Protein AF-A0A225WS33-F1 (afdb_monomer_lite)

Structure (mmCIF, N/CA/C/O backbone):
data_AF-A0A225WS33-F1
#
_entry.id   AF-A0A225WS33-F1
#
loop_
_atom_site.group_PDB
_atom_site.id
_atom_site.type_symbol
_atom_site.label_atom_id
_atom_site.label_alt_id
_atom_site.label_comp_id
_atom_site.label_asym_id
_atom_site.label_entity_id
_atom_site.label_seq_id
_atom_site.pdbx_PDB_ins_code
_atom_site.Cartn_x
_atom_site.Cartn_y
_atom_site.Cartn_z
_atom_site.occupancy
_atom_site.B_iso_or_equiv
_atom_site.auth_seq_id
_atom_site.auth_comp_id
_atom_site.auth_asym_id
_atom_site.auth_atom_id
_atom_site.pdbx_PDB_model_num
ATOM 1 N N . MET A 1 1 ? 29.558 -7.322 -9.311 1.00 33.50 1 MET A N 1
ATOM 2 C CA . MET A 1 1 ? 28.565 -8.274 -9.855 1.00 33.50 1 MET A CA 1
ATOM 3 C C . MET A 1 1 ? 27.680 -8.823 -8.724 1.00 33.50 1 MET A C 1
ATOM 5 O O . MET A 1 1 ? 27.354 -9.990 -8.735 1.00 33.50 1 MET A O 1
ATOM 9 N N . GLU A 1 2 ? 27.268 -7.981 -7.764 1.00 28.44 2 GLU A N 1
ATOM 10 C CA . GLU A 1 2 ? 26.584 -8.412 -6.517 1.00 28.44 2 GLU A CA 1
ATOM 11 C C . GLU A 1 2 ? 25.221 -7.704 -6.325 1.00 28.44 2 GLU A C 1
ATOM 13 O O . GLU A 1 2 ? 24.397 -8.094 -5.505 1.00 28.44 2 GLU A O 1
ATOM 18 N N . PHE A 1 3 ? 24.926 -6.688 -7.149 1.00 29.11 3 PHE A N 1
ATOM 19 C CA . PHE A 1 3 ? 23.663 -5.934 -7.137 1.00 29.11 3 PHE A CA 1
ATOM 20 C C . PHE A 1 3 ? 22.457 -6.795 -7.551 1.00 29.11 3 PHE A C 1
ATOM 22 O O . PHE A 1 3 ? 21.351 -6.622 -7.050 1.00 29.11 3 PHE A O 1
ATOM 29 N N . CYS A 1 4 ? 22.683 -7.768 -8.439 1.00 33.34 4 CYS A N 1
ATOM 30 C CA . CYS A 1 4 ? 21.673 -8.756 -8.814 1.00 33.34 4 CYS A CA 1
ATOM 31 C C . CYS A 1 4 ? 21.557 -9.890 -7.784 1.00 33.34 4 CYS A C 1
ATOM 33 O O . CYS A 1 4 ? 20.489 -10.480 -7.681 1.00 33.34 4 CYS A O 1
ATOM 35 N N . GLU A 1 5 ? 22.604 -10.182 -7.003 1.00 29.33 5 GLU A N 1
ATOM 36 C CA . GLU A 1 5 ? 22.588 -11.254 -5.998 1.00 29.33 5 GLU A CA 1
ATOM 37 C C . GLU A 1 5 ? 21.805 -10.867 -4.747 1.00 29.33 5 GLU A C 1
ATOM 39 O O . GLU A 1 5 ? 21.057 -11.691 -4.236 1.00 29.33 5 GLU A O 1
ATOM 44 N N . VAL A 1 6 ? 21.877 -9.613 -4.292 1.00 32.47 6 VAL A N 1
ATOM 45 C CA . VAL A 1 6 ? 21.091 -9.157 -3.129 1.00 32.47 6 VAL A CA 1
ATOM 46 C C . VAL A 1 6 ? 19.585 -9.131 -3.438 1.00 32.47 6 VAL A C 1
ATOM 48 O O . VAL A 1 6 ? 18.779 -9.519 -2.595 1.00 32.47 6 VAL A O 1
ATOM 51 N N . LEU A 1 7 ? 19.194 -8.780 -4.671 1.00 34.59 7 LEU A N 1
ATOM 52 C CA . LEU A 1 7 ? 17.805 -8.894 -5.143 1.00 34.59 7 LEU A CA 1
ATOM 53 C C . LEU A 1 7 ? 17.414 -10.356 -5.459 1.00 34.59 7 LEU A C 1
ATOM 55 O O . LEU A 1 7 ? 16.279 -10.760 -5.208 1.00 34.59 7 LEU A O 1
ATOM 59 N N . SER A 1 8 ? 18.360 -11.188 -5.919 1.00 31.03 8 SER A N 1
ATOM 60 C CA . SER A 1 8 ? 18.138 -12.629 -6.146 1.00 31.03 8 SER A CA 1
ATOM 61 C C . SER A 1 8 ? 18.058 -13.449 -4.850 1.00 31.03 8 SER A C 1
ATOM 63 O O . SER A 1 8 ? 17.390 -14.483 -4.825 1.00 31.03 8 SER A O 1
ATOM 65 N N . LEU A 1 9 ? 18.679 -13.003 -3.754 1.00 30.39 9 LEU A N 1
ATOM 66 C CA . LEU A 1 9 ? 18.600 -13.636 -2.429 1.00 30.39 9 LEU A CA 1
ATOM 67 C C . LEU A 1 9 ? 17.214 -13.467 -1.791 1.00 30.39 9 LEU A C 1
ATOM 69 O O . LEU A 1 9 ? 16.753 -14.354 -1.078 1.00 30.39 9 LEU A O 1
ATOM 73 N N . VAL A 1 10 ? 16.496 -12.392 -2.128 1.00 33.12 10 VAL A N 1
ATOM 74 C CA . VAL A 1 10 ? 15.065 -12.249 -1.802 1.00 33.12 10 VAL A CA 1
ATOM 75 C C . VAL A 1 10 ? 14.201 -13.177 -2.680 1.00 33.12 10 VAL A C 1
ATOM 77 O O . VAL A 1 10 ? 13.166 -13.667 -2.235 1.00 33.12 10 VAL A O 1
ATOM 80 N N . HIS A 1 11 ? 14.655 -13.502 -3.896 1.00 34.22 11 HIS A N 1
ATOM 81 C CA . HIS A 1 11 ? 13.973 -14.392 -4.852 1.00 34.22 11 HIS A CA 1
ATOM 82 C C . HIS A 1 11 ? 14.180 -15.903 -4.595 1.00 34.22 11 HIS A C 1
ATOM 84 O O . HIS A 1 11 ? 13.328 -16.722 -4.952 1.00 34.22 11 HIS A O 1
ATOM 90 N N . THR A 1 12 ? 15.285 -16.310 -3.964 1.00 28.97 12 THR A N 1
ATOM 91 C CA . THR A 1 12 ? 15.679 -17.732 -3.844 1.00 28.97 12 THR A CA 1
ATOM 92 C C . THR A 1 12 ? 15.109 -18.467 -2.630 1.00 28.97 12 THR A C 1
ATOM 94 O O . THR A 1 12 ? 15.215 -19.690 -2.564 1.00 28.97 12 THR A O 1
ATOM 97 N N . ALA A 1 13 ? 14.398 -17.794 -1.720 1.00 30.72 13 ALA A N 1
ATOM 98 C CA . ALA A 1 13 ? 13.750 -18.466 -0.588 1.00 30.72 13 ALA A CA 1
ATOM 99 C C . ALA A 1 13 ? 12.427 -19.189 -0.940 1.00 30.72 13 ALA A C 1
ATOM 101 O O . ALA A 1 13 ? 11.862 -19.857 -0.078 1.00 30.72 13 ALA A O 1
ATOM 102 N N . SER A 1 14 ? 11.913 -19.092 -2.178 1.00 32.19 14 SER A N 1
ATOM 103 C CA . SER A 1 14 ? 10.582 -19.639 -2.523 1.00 32.19 14 SER A CA 1
ATOM 104 C C . SER A 1 14 ? 10.483 -20.441 -3.831 1.00 32.19 14 SER A C 1
ATOM 106 O O . SER A 1 14 ? 9.378 -20.835 -4.206 1.00 32.19 14 SER A O 1
ATOM 108 N N . SER A 1 15 ? 11.567 -20.715 -4.558 1.00 31.14 15 SER A N 1
ATOM 109 C CA . SER A 1 15 ? 11.434 -21.409 -5.852 1.00 31.14 15 SER A CA 1
ATOM 110 C C . SER A 1 15 ? 12.585 -22.360 -6.167 1.00 31.14 15 SER A C 1
ATOM 112 O O . SER A 1 15 ? 13.291 -22.217 -7.156 1.00 31.14 15 SER A O 1
ATOM 114 N N . VAL A 1 16 ? 12.727 -23.407 -5.353 1.00 32.31 16 VAL A N 1
ATOM 115 C CA . VAL A 1 16 ? 13.387 -24.638 -5.805 1.00 32.31 16 VAL A CA 1
ATOM 116 C C . VAL A 1 16 ? 12.314 -25.684 -6.079 1.00 32.31 16 VAL A C 1
ATOM 118 O O . VAL A 1 16 ? 11.886 -26.409 -5.188 1.00 32.31 16 VAL A O 1
ATOM 121 N N . SER A 1 17 ? 11.882 -25.767 -7.336 1.00 28.33 17 SER A N 1
ATOM 122 C CA . SER A 1 17 ? 11.381 -27.015 -7.914 1.00 28.33 17 SER A CA 1
ATOM 123 C C . SER A 1 17 ? 11.635 -27.019 -9.421 1.00 28.33 17 SER A C 1
ATOM 125 O O . SER A 1 17 ? 10.905 -26.398 -10.184 1.00 28.33 17 SER A O 1
ATOM 127 N N . ARG A 1 18 ? 12.725 -27.709 -9.784 1.00 31.11 18 ARG A N 1
ATOM 128 C CA . ARG A 1 18 ? 13.031 -28.424 -11.038 1.00 31.11 18 ARG A CA 1
ATOM 129 C C . ARG A 1 18 ? 12.163 -28.121 -12.272 1.00 31.11 18 ARG A C 1
ATOM 131 O O . ARG A 1 18 ? 11.004 -28.518 -12.324 1.00 31.11 18 ARG A O 1
ATOM 138 N N . MET A 1 19 ? 12.812 -27.635 -13.329 1.00 28.19 19 MET A N 1
ATOM 139 C CA . MET A 1 19 ? 12.460 -27.973 -14.711 1.00 28.19 19 MET A CA 1
ATOM 140 C C . MET A 1 19 ? 13.651 -28.694 -15.354 1.00 28.19 19 MET A C 1
ATOM 142 O O . MET A 1 19 ? 14.764 -28.171 -15.360 1.00 28.19 19 MET A O 1
ATOM 146 N N . GLU A 1 20 ? 13.411 -29.911 -15.841 1.00 28.14 20 GLU A N 1
ATOM 147 C CA . GLU A 1 20 ? 14.277 -30.602 -16.802 1.00 28.14 20 GLU A CA 1
ATOM 148 C C . GLU A 1 20 ? 13.997 -30.088 -18.230 1.00 28.14 20 GLU A C 1
ATOM 150 O O . GLU A 1 20 ? 12.907 -29.568 -18.483 1.00 28.14 20 GLU A O 1
ATOM 155 N N . PRO A 1 21 ? 14.957 -30.209 -19.167 1.00 36.12 21 PRO A N 1
ATOM 156 C CA . PRO A 1 21 ? 14.847 -29.648 -20.509 1.00 36.12 21 PRO A CA 1
ATOM 157 C C . PRO A 1 21 ? 14.344 -30.677 -21.535 1.00 36.12 21 PRO A C 1
ATOM 159 O O . PRO A 1 21 ? 14.807 -31.817 -21.532 1.00 36.12 21 PRO A O 1
ATOM 162 N N . GLN A 1 22 ? 13.500 -30.264 -22.492 1.00 27.67 22 GLN A N 1
ATOM 163 C CA . GLN A 1 22 ? 13.418 -30.966 -23.781 1.00 27.67 22 GLN A CA 1
ATOM 164 C C . GLN A 1 22 ? 13.022 -30.071 -24.975 1.00 27.67 22 GLN A C 1
ATOM 166 O O . GLN A 1 22 ? 11.907 -29.575 -25.083 1.00 27.67 22 GLN A O 1
ATOM 171 N N . GLU A 1 23 ? 14.036 -29.850 -25.815 1.00 30.66 23 GLU A N 1
ATOM 172 C CA . GLU A 1 23 ? 14.119 -29.862 -27.288 1.00 30.66 23 GLU A CA 1
ATOM 173 C C . GLU A 1 23 ? 12.942 -29.436 -28.201 1.00 30.66 23 GLU A C 1
ATOM 175 O O . GLU A 1 23 ? 11.927 -30.105 -28.344 1.00 30.66 23 GLU A O 1
ATOM 180 N N . THR A 1 24 ? 13.229 -28.353 -28.940 1.00 37.69 24 THR A N 1
ATOM 181 C CA . THR A 1 24 ? 13.067 -28.100 -30.393 1.00 37.69 24 THR A CA 1
ATOM 182 C C . THR A 1 24 ? 11.980 -28.811 -31.211 1.00 37.69 24 THR A C 1
ATOM 184 O O . THR A 1 24 ? 12.035 -30.014 -31.448 1.00 37.69 24 THR A O 1
ATOM 187 N N . GLY A 1 25 ? 11.158 -27.997 -31.885 1.00 25.34 25 GLY A N 1
ATOM 188 C CA . GLY A 1 25 ? 10.427 -28.380 -33.095 1.00 25.34 25 GLY A CA 1
ATOM 189 C C . GLY A 1 25 ? 9.638 -27.208 -33.682 1.00 25.34 25 GLY A C 1
ATOM 190 O O . GLY A 1 25 ? 8.594 -26.843 -33.159 1.00 25.34 25 GLY A O 1
ATOM 191 N N . VAL A 1 26 ? 10.141 -26.612 -34.766 1.00 38.50 26 VAL A N 1
ATOM 192 C CA . VAL A 1 26 ? 9.448 -25.581 -35.555 1.00 38.50 26 VAL A CA 1
ATOM 193 C C . VAL A 1 26 ? 8.246 -26.198 -36.276 1.00 38.50 26 VAL A C 1
ATOM 195 O O . VAL A 1 26 ? 8.428 -27.109 -37.082 1.00 38.50 26 VAL A O 1
ATOM 198 N N . LYS A 1 27 ? 7.048 -25.643 -36.058 1.00 27.83 27 LYS A N 1
ATOM 199 C CA . LYS A 1 27 ? 5.948 -25.616 -37.032 1.00 27.83 27 LYS A CA 1
ATOM 200 C C . LYS A 1 27 ? 5.197 -24.290 -36.907 1.00 27.83 27 LYS A C 1
ATOM 202 O O . LYS A 1 27 ? 4.682 -23.965 -35.844 1.00 27.83 27 LYS A O 1
ATOM 207 N N . GLU A 1 28 ? 5.168 -23.542 -38.007 1.00 37.72 28 GLU A N 1
ATOM 208 C CA . GLU A 1 28 ? 4.192 -22.482 -38.255 1.00 37.72 28 GLU A CA 1
ATOM 209 C C . GLU A 1 28 ? 2.795 -23.111 -38.282 1.00 37.72 28 GLU A C 1
ATOM 211 O O . GLU A 1 28 ? 2.432 -23.813 -39.225 1.00 37.72 28 GLU A O 1
ATOM 216 N N . GLU A 1 29 ? 2.018 -22.856 -37.239 1.00 25.81 29 GLU A N 1
ATOM 217 C CA . GLU A 1 29 ? 0.564 -22.940 -37.265 1.00 25.81 29 GLU A CA 1
ATOM 218 C C . GLU A 1 29 ? 0.031 -21.563 -36.879 1.00 25.81 29 GLU A C 1
ATOM 220 O O . GLU A 1 29 ? 0.591 -20.878 -36.023 1.00 25.81 29 GLU A O 1
ATOM 225 N N . VAL A 1 30 ? -1.033 -21.133 -37.553 1.00 37.50 30 VAL A N 1
ATOM 226 C CA . VAL A 1 30 ? -1.804 -19.942 -37.197 1.00 37.50 30 VAL A CA 1
ATOM 227 C C . VAL A 1 30 ? -2.418 -20.214 -35.823 1.00 37.50 30 VAL A C 1
ATOM 229 O O . VAL A 1 30 ? -3.470 -20.841 -35.723 1.00 37.50 30 VAL A O 1
ATOM 232 N N . VAL A 1 31 ? -1.708 -19.831 -34.760 1.00 29.02 31 VAL A N 1
ATOM 233 C CA . VAL A 1 31 ? -2.159 -20.040 -33.384 1.00 29.02 31 VAL A CA 1
ATOM 234 C C . VAL A 1 31 ? -3.219 -18.996 -33.069 1.00 29.02 31 VAL A C 1
ATOM 236 O O . VAL A 1 31 ? -2.946 -17.800 -32.969 1.00 29.02 31 VAL A O 1
ATOM 239 N N . ASP A 1 32 ? -4.440 -19.494 -32.937 1.00 32.22 32 ASP A N 1
ATOM 240 C CA . ASP A 1 32 ? -5.568 -18.848 -32.287 1.00 32.22 32 ASP A CA 1
ATOM 241 C C . ASP A 1 32 ? -5.105 -18.154 -30.987 1.00 32.22 32 ASP A C 1
ATOM 243 O O . ASP A 1 32 ? -4.577 -18.784 -30.067 1.00 32.22 32 ASP A O 1
ATOM 247 N N . VAL A 1 33 ? -5.233 -16.825 -30.949 1.00 37.25 33 VAL A N 1
ATOM 248 C CA . VAL A 1 33 ? -4.635 -15.889 -29.972 1.00 37.25 33 VAL A CA 1
ATOM 249 C C . VAL A 1 33 ? -5.402 -15.912 -28.636 1.00 37.25 33 VAL A C 1
ATOM 251 O O . VAL A 1 33 ? -5.752 -14.883 -28.067 1.00 37.25 33 VAL A O 1
ATOM 254 N N . THR A 1 34 ? -5.726 -17.097 -28.118 1.00 40.16 34 THR A N 1
ATOM 255 C CA . THR A 1 34 ? -6.648 -17.252 -26.977 1.00 40.16 34 THR A CA 1
ATOM 256 C C . THR A 1 34 ? -6.162 -18.203 -25.875 1.00 40.16 34 THR A C 1
ATOM 258 O O . THR A 1 34 ? -6.970 -18.728 -25.106 1.00 40.16 34 THR A O 1
ATOM 261 N N . SER A 1 35 ? -4.847 -18.371 -25.678 1.00 46.84 35 SER A N 1
ATOM 262 C CA . SER A 1 35 ? -4.327 -19.039 -24.469 1.00 46.84 35 SER A CA 1
ATOM 263 C C . SER A 1 35 ? -3.913 -18.032 -23.377 1.00 46.84 35 SER A C 1
ATOM 265 O O . SER A 1 35 ? -3.168 -17.086 -23.607 1.00 46.84 35 SER A O 1
ATOM 267 N N . ASN A 1 36 ? -4.446 -18.232 -22.165 1.00 54.50 36 ASN A N 1
ATOM 268 C CA . ASN A 1 36 ? -4.262 -17.421 -20.940 1.00 54.50 36 ASN A CA 1
ATOM 269 C C . ASN A 1 36 ? -2.801 -17.101 -20.635 1.00 54.50 36 ASN A C 1
ATOM 271 O O . ASN A 1 36 ? -2.437 -15.982 -20.284 1.00 54.50 36 ASN A O 1
ATOM 275 N N . GLU A 1 37 ? -1.985 -18.143 -20.769 1.00 59.72 37 GLU A N 1
ATOM 276 C CA . GLU A 1 37 ? -0.568 -18.131 -20.465 1.00 59.72 37 GLU A CA 1
ATOM 277 C C . GLU A 1 37 ? 0.151 -17.189 -21.416 1.00 59.72 37 GLU A C 1
ATOM 279 O O . GLU A 1 37 ? 1.061 -16.496 -20.989 1.00 59.72 37 GLU A O 1
ATOM 284 N N . PHE A 1 38 ? -0.312 -17.066 -22.664 1.00 72.00 38 PHE A N 1
ATOM 285 C CA . PHE A 1 38 ? 0.309 -16.200 -23.652 1.00 72.00 38 PHE A CA 1
ATOM 286 C C . PHE A 1 38 ? 0.212 -14.721 -23.270 1.00 72.00 38 PHE A C 1
ATOM 288 O O . PHE A 1 38 ? 1.208 -14.020 -23.376 1.00 72.00 38 PHE A O 1
ATOM 295 N N . ALA A 1 39 ? -0.925 -14.245 -22.746 1.00 80.75 39 ALA A N 1
ATOM 296 C CA . ALA A 1 39 ? -1.073 -12.836 -22.364 1.00 80.75 39 ALA A CA 1
ATOM 297 C C . ALA A 1 39 ? -0.178 -12.462 -21.169 1.00 80.75 39 ALA A C 1
ATOM 299 O O . ALA A 1 39 ? 0.592 -11.505 -21.248 1.00 80.75 39 ALA A O 1
ATOM 300 N N . MET A 1 40 ? -0.214 -13.245 -20.084 1.00 85.25 40 MET A N 1
ATOM 301 C CA . MET A 1 40 ? 0.679 -13.029 -18.937 1.00 85.25 40 MET A CA 1
ATOM 302 C C . MET A 1 40 ? 2.152 -13.211 -19.312 1.00 85.25 40 MET A C 1
ATOM 304 O O . MET A 1 40 ? 2.998 -12.421 -18.895 1.00 85.25 40 MET A O 1
ATOM 308 N N . PHE A 1 41 ? 2.467 -14.210 -20.134 1.00 84.69 41 PHE A N 1
ATOM 309 C CA . PHE A 1 41 ? 3.814 -14.445 -20.641 1.00 84.69 41 PHE A CA 1
ATOM 310 C C . PHE A 1 41 ? 4.312 -13.280 -21.500 1.00 84.69 41 PHE A C 1
ATOM 312 O O . PHE A 1 41 ? 5.434 -12.821 -21.299 1.00 84.69 41 PHE A O 1
ATOM 319 N N . SER A 1 42 ? 3.485 -12.738 -22.398 1.00 85.19 42 SER A N 1
ATOM 320 C CA . SER A 1 42 ? 3.812 -11.547 -23.188 1.00 85.19 42 SER A CA 1
ATOM 321 C C . SER A 1 42 ? 4.054 -10.325 -22.300 1.00 85.19 42 SER A C 1
ATOM 323 O O . SER A 1 42 ? 5.023 -9.601 -22.522 1.00 85.19 42 SER A O 1
ATOM 325 N N . LEU A 1 43 ? 3.250 -10.120 -21.251 1.00 90.12 43 LEU A N 1
ATOM 326 C CA . LEU A 1 43 ? 3.476 -9.042 -20.280 1.00 90.12 43 LEU A CA 1
ATOM 327 C C . LEU A 1 43 ? 4.797 -9.230 -19.521 1.00 90.12 43 LEU A C 1
ATOM 329 O O . LEU A 1 43 ? 5.563 -8.276 -19.383 1.00 90.12 43 LEU A O 1
ATOM 333 N N . TYR A 1 44 ? 5.116 -10.456 -19.096 1.00 89.06 44 TYR A N 1
ATOM 334 C CA . TYR A 1 44 ? 6.414 -10.769 -18.497 1.00 89.06 44 TYR A CA 1
ATOM 335 C C . TYR A 1 44 ? 7.574 -10.525 -19.466 1.00 89.06 44 TYR A C 1
ATOM 337 O O . TYR A 1 44 ? 8.608 -10.001 -19.050 1.00 89.06 44 TYR A O 1
ATOM 345 N N . GLN A 1 45 ? 7.430 -10.870 -20.749 1.00 87.94 45 GLN A N 1
ATOM 346 C CA . GLN A 1 45 ? 8.453 -10.597 -21.759 1.00 87.94 45 GLN A CA 1
ATOM 347 C C . GLN A 1 45 ? 8.686 -9.098 -21.946 1.00 87.94 45 GLN A C 1
ATOM 349 O O . GLN A 1 45 ? 9.841 -8.674 -21.965 1.00 87.94 45 GLN A O 1
ATOM 354 N N . LEU A 1 46 ? 7.617 -8.300 -22.021 1.00 87.75 46 LEU A N 1
ATOM 355 C CA . LEU A 1 46 ? 7.712 -6.841 -22.099 1.00 87.75 46 LEU A CA 1
ATOM 356 C C . LEU A 1 46 ? 8.419 -6.273 -20.867 1.00 87.75 46 LEU A C 1
ATOM 358 O O . LEU A 1 46 ? 9.426 -5.580 -20.999 1.00 87.75 46 LEU A O 1
ATOM 362 N N . MET A 1 47 ? 7.977 -6.652 -19.664 1.00 88.81 47 MET A N 1
ATOM 363 C CA . MET A 1 47 ? 8.607 -6.211 -18.417 1.00 88.81 47 MET A CA 1
ATOM 364 C C . MET A 1 47 ? 10.080 -6.618 -18.347 1.00 88.81 47 MET A C 1
ATOM 366 O O . MET A 1 47 ? 10.916 -5.808 -17.961 1.00 88.81 47 MET A O 1
ATOM 370 N N . ASN A 1 48 ? 10.434 -7.842 -18.743 1.00 84.75 48 ASN A N 1
ATOM 371 C CA . ASN A 1 48 ? 11.825 -8.295 -18.766 1.00 84.75 48 ASN A CA 1
ATOM 372 C C . ASN A 1 48 ? 12.662 -7.535 -19.805 1.00 84.75 48 ASN A C 1
ATOM 374 O O . ASN A 1 48 ? 13.789 -7.142 -19.505 1.00 84.75 48 ASN A O 1
ATOM 378 N N . GLY A 1 49 ? 12.109 -7.261 -20.989 1.00 81.69 49 GLY A N 1
ATOM 379 C CA . GLY A 1 49 ? 12.741 -6.408 -21.995 1.00 81.69 49 GLY A CA 1
ATOM 380 C C . GLY A 1 49 ? 13.010 -4.999 -21.463 1.00 81.69 49 GLY A C 1
ATOM 381 O O . GLY A 1 49 ? 14.110 -4.466 -21.624 1.00 81.69 49 GLY A O 1
ATOM 382 N N . TRP A 1 50 ? 12.049 -4.427 -20.738 1.00 85.75 50 TRP A N 1
ATOM 383 C CA . TRP A 1 50 ? 12.204 -3.123 -20.098 1.00 85.75 50 TRP A CA 1
ATOM 384 C C . TRP A 1 50 ? 13.212 -3.156 -18.944 1.00 85.75 50 TRP A C 1
ATOM 386 O O . TRP A 1 50 ? 14.024 -2.244 -18.842 1.00 85.75 50 TRP A O 1
ATOM 396 N N . LYS A 1 51 ? 13.262 -4.215 -18.122 1.00 79.69 51 LYS A N 1
ATOM 397 C CA . LYS A 1 51 ? 14.304 -4.387 -17.084 1.00 79.69 51 LYS A CA 1
ATOM 398 C C . LYS A 1 51 ? 15.714 -4.355 -17.682 1.00 79.69 51 LYS A C 1
ATOM 400 O O . LYS A 1 51 ? 16.615 -3.735 -17.112 1.00 79.69 51 LYS A O 1
ATOM 405 N N . ILE A 1 52 ? 15.912 -5.003 -18.832 1.00 76.31 52 ILE A N 1
ATOM 406 C CA . ILE A 1 52 ? 17.193 -4.989 -19.554 1.00 76.31 52 ILE A CA 1
ATOM 407 C C . ILE A 1 52 ? 17.519 -3.565 -20.013 1.00 76.31 52 ILE A C 1
ATOM 409 O O . ILE A 1 52 ? 18.608 -3.069 -19.727 1.00 76.31 52 ILE A O 1
ATOM 413 N N . TYR A 1 53 ? 16.557 -2.876 -20.633 1.00 73.25 53 TYR A N 1
ATOM 414 C CA . TYR A 1 53 ? 16.707 -1.472 -21.024 1.00 73.25 53 TYR A CA 1
ATOM 415 C C . TYR A 1 53 ? 17.058 -0.562 -19.833 1.00 73.25 53 TYR A C 1
ATOM 417 O O . TYR A 1 53 ? 17.952 0.274 -19.937 1.00 73.25 53 TYR A O 1
ATOM 425 N N . MET A 1 54 ? 16.449 -0.775 -18.666 1.00 74.25 54 MET A N 1
ATOM 426 C CA . MET A 1 54 ? 16.761 -0.019 -17.448 1.00 74.25 54 MET A CA 1
ATOM 427 C C . MET A 1 54 ? 18.149 -0.264 -16.900 1.00 74.25 54 MET A C 1
ATOM 429 O O . MET A 1 54 ? 18.829 0.654 -16.440 1.00 74.25 54 MET A O 1
ATOM 433 N N . THR A 1 55 ? 18.586 -1.513 -16.976 1.00 69.81 55 THR A N 1
ATOM 434 C CA . THR A 1 55 ? 19.940 -1.888 -16.587 1.00 69.81 55 THR A CA 1
ATOM 435 C C . THR A 1 55 ? 20.961 -1.192 -17.489 1.00 69.81 55 THR A C 1
ATOM 437 O O . THR A 1 55 ? 22.012 -0.767 -17.015 1.00 69.81 55 THR A O 1
ATOM 440 N N . GLU A 1 56 ? 20.649 -0.995 -18.769 1.00 67.88 56 GLU A N 1
ATOM 441 C CA . GLU A 1 56 ? 21.483 -0.218 -19.688 1.00 67.88 56 GLU A CA 1
ATOM 442 C C . GLU A 1 56 ? 21.395 1.293 -19.442 1.00 67.88 56 GLU A C 1
ATOM 444 O O . GLU A 1 56 ? 22.431 1.953 -19.438 1.00 67.88 56 GLU A O 1
ATOM 449 N N . LEU A 1 57 ? 20.208 1.840 -19.153 1.00 64.88 57 LEU A N 1
ATOM 450 C CA . LEU A 1 57 ? 20.039 3.245 -18.756 1.00 64.88 57 LEU A CA 1
ATOM 451 C C . LEU A 1 57 ? 20.866 3.595 -17.517 1.00 64.88 57 LEU A C 1
ATOM 453 O O . LEU A 1 57 ? 21.427 4.687 -17.428 1.00 64.88 57 LEU A O 1
ATOM 457 N N . SER A 1 58 ? 21.020 2.642 -16.595 1.00 62.88 58 SER A N 1
ATOM 458 C CA . SER A 1 58 ? 21.875 2.808 -15.420 1.00 62.88 58 SER A CA 1
ATOM 459 C C . SER A 1 58 ? 23.362 2.994 -15.736 1.00 62.88 58 SER A C 1
ATOM 461 O O . SER A 1 58 ? 24.123 3.433 -14.877 1.00 62.88 58 SER A O 1
ATOM 463 N N . ARG A 1 59 ? 23.793 2.714 -16.969 1.00 63.66 59 ARG A N 1
ATOM 464 C CA . ARG A 1 59 ? 25.176 2.924 -17.422 1.00 63.66 59 ARG A CA 1
ATOM 465 C C . ARG A 1 59 ? 25.438 4.365 -17.875 1.00 63.66 59 ARG A C 1
ATOM 467 O O . ARG A 1 59 ? 26.588 4.747 -18.064 1.00 63.66 59 ARG A O 1
ATOM 474 N N . PHE A 1 60 ? 24.402 5.195 -18.009 1.00 63.84 60 PHE A N 1
ATOM 475 C CA . PHE A 1 60 ? 24.546 6.619 -18.317 1.00 63.84 60 PHE A CA 1
ATOM 476 C C . PHE A 1 60 ? 24.592 7.427 -17.021 1.00 63.84 60 PHE A C 1
ATOM 478 O O . PHE A 1 60 ? 23.666 7.385 -16.214 1.00 63.84 60 PHE A O 1
ATOM 485 N N . THR A 1 61 ? 25.672 8.183 -16.807 1.00 56.78 61 THR A N 1
ATOM 486 C CA . THR A 1 61 ? 25.964 8.842 -15.520 1.00 56.78 61 THR A CA 1
ATOM 487 C C . THR A 1 61 ? 24.879 9.821 -15.073 1.00 56.78 61 THR A C 1
ATOM 489 O O . THR A 1 61 ? 24.541 9.849 -13.893 1.00 56.78 61 THR A O 1
ATOM 492 N N . ASN A 1 62 ? 24.298 10.584 -16.003 1.00 63.12 62 ASN A N 1
ATOM 493 C CA . ASN A 1 62 ? 23.282 11.589 -15.677 1.00 63.12 62 ASN A CA 1
ATOM 494 C C . ASN A 1 62 ? 21.933 10.938 -15.335 1.00 63.12 62 ASN A C 1
ATOM 496 O O . ASN A 1 62 ? 21.325 11.276 -14.321 1.00 63.12 62 ASN A O 1
ATOM 500 N N . SER A 1 63 ? 21.505 9.954 -16.131 1.00 61.47 63 SER A N 1
ATOM 501 C CA . SER A 1 63 ? 20.273 9.192 -15.895 1.00 61.47 63 SER A CA 1
ATOM 502 C C . SER A 1 63 ? 20.361 8.346 -14.624 1.00 61.47 63 SER A C 1
ATOM 504 O O . SER A 1 63 ? 19.404 8.289 -13.858 1.00 61.47 63 SER A O 1
ATOM 506 N N . ARG A 1 64 ? 21.530 7.754 -14.345 1.00 64.88 64 ARG A N 1
ATOM 507 C CA . ARG A 1 64 ? 21.791 7.002 -13.112 1.00 64.88 64 ARG A CA 1
ATOM 508 C C . ARG A 1 64 ? 21.741 7.887 -11.875 1.00 64.88 64 ARG A C 1
ATOM 510 O O . ARG A 1 64 ? 21.084 7.512 -10.910 1.00 64.88 64 ARG A O 1
ATOM 517 N N . GLN A 1 65 ? 22.429 9.030 -11.881 1.00 66.44 65 GLN A N 1
ATOM 518 C CA . GLN A 1 65 ? 22.444 9.913 -10.715 1.00 66.44 65 GLN A CA 1
ATOM 519 C C . GLN A 1 65 ? 21.035 10.424 -10.404 1.00 66.44 65 GLN A C 1
ATOM 521 O O . GLN A 1 65 ? 20.617 10.372 -9.252 1.00 66.44 65 GLN A O 1
ATOM 526 N N . HIS A 1 66 ? 20.291 10.844 -11.431 1.00 66.56 66 HIS A N 1
ATOM 527 C CA . HIS A 1 66 ? 18.906 11.277 -11.275 1.00 66.56 66 HIS A CA 1
ATOM 528 C C . HIS A 1 66 ? 18.018 10.157 -10.708 1.00 66.56 66 HIS A C 1
ATOM 530 O O . HIS A 1 66 ? 17.380 10.353 -9.677 1.00 66.56 66 HIS A O 1
ATOM 536 N N . ALA A 1 67 ? 18.055 8.958 -11.300 1.00 64.06 67 ALA A N 1
ATOM 537 C CA . ALA A 1 67 ? 17.245 7.827 -10.851 1.00 64.06 67 ALA A CA 1
ATOM 538 C C . ALA A 1 67 ? 17.571 7.385 -9.413 1.00 64.06 67 ALA A C 1
ATOM 540 O O . ALA A 1 67 ? 16.664 7.055 -8.643 1.00 64.06 67 ALA A O 1
ATOM 541 N N . ILE A 1 68 ? 18.852 7.391 -9.027 1.00 68.12 68 ILE A N 1
ATOM 542 C CA . ILE A 1 68 ? 19.281 7.062 -7.662 1.00 68.12 68 ILE A CA 1
ATOM 543 C C . ILE A 1 68 ? 18.794 8.127 -6.675 1.00 68.12 68 ILE A C 1
ATOM 545 O O . ILE A 1 68 ? 18.190 7.763 -5.667 1.00 68.12 68 ILE A O 1
ATOM 549 N N . THR A 1 69 ? 18.985 9.417 -6.974 1.00 70.50 69 THR A N 1
ATOM 550 C CA . THR A 1 69 ? 18.506 10.515 -6.118 1.00 70.50 69 THR A CA 1
ATOM 551 C C . THR A 1 69 ? 16.988 10.455 -5.935 1.00 70.50 69 THR A C 1
ATOM 553 O O . THR A 1 69 ? 16.523 10.433 -4.798 1.00 70.50 69 THR A O 1
ATOM 556 N N . SER A 1 70 ? 16.213 10.306 -7.013 1.00 67.81 70 SER A N 1
ATOM 557 C CA . SER A 1 70 ? 14.750 10.181 -6.921 1.00 67.81 70 SER A CA 1
ATOM 558 C C . SER A 1 70 ? 14.309 8.930 -6.153 1.00 67.81 70 SER A C 1
ATOM 560 O O . SER A 1 70 ? 13.303 8.942 -5.446 1.00 67.81 70 SER A O 1
ATOM 562 N N . THR A 1 71 ? 15.069 7.833 -6.241 1.00 67.88 71 THR A N 1
ATOM 563 C CA . THR A 1 71 ? 14.802 6.625 -5.443 1.00 67.88 71 THR A CA 1
ATOM 564 C C . THR A 1 71 ? 15.069 6.856 -3.961 1.00 67.88 71 THR A C 1
ATOM 566 O O . THR A 1 71 ? 14.268 6.425 -3.135 1.00 67.88 71 THR A O 1
ATOM 569 N N . MET A 1 72 ? 16.144 7.565 -3.611 1.00 73.69 72 MET A N 1
ATOM 570 C CA . MET A 1 72 ? 16.437 7.931 -2.223 1.00 73.69 72 MET A CA 1
ATOM 571 C C . MET A 1 72 ? 15.329 8.812 -1.632 1.00 73.69 72 MET A C 1
ATOM 573 O O . MET A 1 72 ? 14.762 8.450 -0.603 1.00 73.69 72 MET A O 1
ATOM 577 N N . GLU A 1 73 ? 14.958 9.898 -2.314 1.00 74.69 73 GLU A N 1
ATOM 578 C CA . GLU A 1 73 ? 13.901 10.825 -1.873 1.00 74.69 73 GLU A CA 1
ATOM 579 C C . GLU A 1 73 ? 12.560 10.107 -1.656 1.00 74.69 73 GLU A C 1
ATOM 581 O O . GLU A 1 73 ? 11.879 10.310 -0.648 1.00 74.69 73 GLU A O 1
ATOM 586 N N . ARG A 1 74 ? 12.197 9.192 -2.563 1.00 71.06 74 ARG A N 1
ATOM 587 C CA . ARG A 1 74 ? 10.978 8.389 -2.423 1.00 71.06 74 ARG A CA 1
ATOM 588 C C . ARG A 1 74 ? 11.034 7.445 -1.228 1.00 71.06 74 ARG A C 1
ATOM 590 O O . ARG A 1 74 ? 10.052 7.341 -0.492 1.00 71.06 74 ARG A O 1
ATOM 597 N N . MET A 1 75 ? 12.142 6.729 -1.034 1.00 78.25 75 MET A N 1
ATOM 598 C CA . MET A 1 75 ? 12.261 5.832 0.117 1.00 78.25 75 MET A CA 1
ATOM 599 C C . MET A 1 75 ? 12.158 6.627 1.423 1.00 78.25 75 MET A C 1
ATOM 601 O O . MET A 1 75 ? 11.467 6.187 2.337 1.00 78.25 75 MET A O 1
ATOM 605 N N . GLU A 1 76 ? 12.732 7.831 1.497 1.00 81.88 76 GLU A N 1
ATOM 606 C CA . GLU A 1 76 ? 12.559 8.736 2.644 1.00 81.88 76 GLU A CA 1
ATOM 607 C C . GLU A 1 76 ? 11.094 9.131 2.863 1.00 81.88 76 GLU A C 1
ATOM 609 O O . GLU A 1 76 ? 10.601 9.072 3.996 1.00 81.88 76 GLU A O 1
ATOM 614 N N . ALA A 1 77 ? 10.371 9.474 1.793 1.00 76.75 77 ALA A N 1
ATOM 615 C CA . ALA A 1 77 ? 8.949 9.797 1.861 1.00 76.75 77 ALA A CA 1
ATOM 616 C C . ALA A 1 77 ? 8.109 8.611 2.373 1.00 76.75 77 ALA A C 1
ATOM 618 O O . ALA A 1 77 ? 7.307 8.779 3.296 1.00 76.75 77 ALA A O 1
ATOM 619 N N . LEU A 1 78 ? 8.341 7.401 1.852 1.00 77.50 78 LEU A N 1
ATOM 620 C CA . LEU A 1 78 ? 7.649 6.181 2.287 1.00 77.50 78 LEU A CA 1
ATOM 621 C C . LEU A 1 78 ? 7.992 5.809 3.738 1.00 77.50 78 LEU A C 1
ATOM 623 O O . LEU A 1 78 ? 7.103 5.461 4.515 1.00 77.50 78 LEU A O 1
ATOM 627 N N . ILE A 1 79 ? 9.257 5.946 4.153 1.00 79.19 79 ILE A N 1
ATOM 628 C CA . ILE A 1 79 ? 9.681 5.748 5.550 1.00 79.19 79 ILE A CA 1
ATOM 629 C C . ILE A 1 79 ? 8.937 6.713 6.477 1.00 79.19 79 ILE A C 1
ATOM 631 O O . ILE A 1 79 ? 8.473 6.312 7.554 1.00 79.19 79 ILE A O 1
ATOM 635 N N . LYS A 1 80 ? 8.808 7.981 6.072 1.00 85.50 80 LYS A N 1
ATOM 636 C CA . LYS A 1 80 ? 8.071 9.000 6.823 1.00 85.50 80 LYS A CA 1
ATOM 637 C C . LYS A 1 80 ? 6.583 8.659 6.901 1.00 85.50 80 LYS A C 1
ATOM 639 O O . LYS A 1 80 ? 6.030 8.684 7.997 1.00 85.50 80 LYS A O 1
ATOM 644 N N . GLN A 1 81 ? 5.960 8.273 5.789 1.00 81.94 81 GLN A N 1
ATOM 645 C CA . GLN A 1 81 ? 4.553 7.867 5.742 1.00 81.94 81 GLN A CA 1
ATOM 646 C C . GLN A 1 81 ? 4.276 6.674 6.664 1.00 81.94 81 GLN A C 1
ATOM 648 O O . GLN A 1 81 ? 3.360 6.738 7.483 1.00 81.94 81 GLN A O 1
ATOM 653 N N . CYS A 1 82 ? 5.102 5.623 6.602 1.00 77.19 82 CYS A N 1
ATOM 654 C CA . CYS A 1 82 ? 4.995 4.488 7.517 1.00 77.19 82 CYS A CA 1
ATOM 655 C C . CYS A 1 82 ? 5.150 4.925 8.977 1.00 77.19 82 CYS A C 1
ATOM 657 O O . CYS A 1 82 ? 4.410 4.454 9.832 1.00 77.19 82 CYS A O 1
ATOM 659 N N . SER A 1 83 ? 6.074 5.843 9.275 1.00 89.94 83 SER A N 1
ATOM 660 C CA . SER A 1 83 ? 6.283 6.340 10.642 1.00 89.94 83 SER A CA 1
ATOM 661 C C . SER A 1 83 ? 5.077 7.124 11.169 1.00 89.94 83 SER A C 1
ATOM 663 O O . SER A 1 83 ? 4.673 6.911 12.310 1.00 89.94 83 SER A O 1
ATOM 665 N N . CYS A 1 84 ? 4.467 7.980 10.343 1.00 90.31 84 CYS A N 1
ATOM 666 C CA . CYS A 1 84 ? 3.237 8.692 10.694 1.00 90.31 84 CYS A CA 1
ATOM 667 C C . CYS A 1 84 ? 2.062 7.730 10.917 1.00 90.31 84 CYS A C 1
ATOM 669 O O . CYS A 1 84 ? 1.327 7.874 11.892 1.00 90.31 84 CYS A O 1
ATOM 671 N N . GLU A 1 85 ? 1.897 6.733 10.045 1.00 86.56 85 GLU A N 1
ATOM 672 C CA . GLU A 1 85 ? 0.828 5.739 10.170 1.00 86.56 85 GLU A CA 1
ATOM 673 C C . GLU A 1 85 ? 1.013 4.852 11.409 1.00 86.56 85 GLU A C 1
ATOM 675 O O . GLU A 1 85 ? 0.039 4.581 12.104 1.00 86.56 85 GLU A O 1
ATOM 680 N N . ILE A 1 86 ? 2.248 4.449 11.735 1.00 90.38 86 ILE A N 1
ATOM 681 C CA . ILE A 1 86 ? 2.559 3.734 12.983 1.00 90.38 86 ILE A CA 1
ATOM 682 C C . ILE A 1 86 ? 2.134 4.568 14.195 1.00 90.38 86 ILE A C 1
ATOM 684 O O . ILE A 1 86 ? 1.448 4.033 15.062 1.00 90.38 86 ILE A O 1
ATOM 688 N N . GLY A 1 87 ? 2.478 5.862 14.233 1.00 91.88 87 GLY A N 1
ATOM 689 C CA . GLY A 1 87 ? 2.055 6.761 15.313 1.00 91.88 87 GLY A CA 1
ATOM 690 C C . GLY A 1 87 ? 0.532 6.808 15.453 1.00 91.88 87 GLY A C 1
ATOM 691 O O . GLY A 1 87 ? -0.004 6.517 16.515 1.00 91.88 87 GLY A O 1
ATOM 692 N N . ARG A 1 88 ? -0.184 7.019 14.342 1.00 92.25 88 ARG A N 1
ATOM 693 C CA . ARG A 1 88 ? -1.656 7.030 14.327 1.00 92.25 88 ARG A CA 1
ATOM 694 C C . ARG A 1 88 ? -2.275 5.708 14.798 1.00 92.25 88 ARG A C 1
ATOM 696 O O . ARG A 1 88 ? -3.326 5.704 15.434 1.00 92.25 88 ARG A O 1
ATOM 703 N N . LEU A 1 89 ? -1.675 4.571 14.442 1.00 91.25 89 LEU A N 1
ATOM 704 C CA . LEU A 1 89 ? -2.138 3.253 14.886 1.00 91.25 89 LEU A CA 1
ATOM 705 C C . LEU A 1 89 ? -1.867 3.024 16.377 1.00 91.25 89 LEU A C 1
ATOM 707 O O . LEU A 1 89 ? -2.675 2.369 17.031 1.00 91.25 89 LEU A O 1
ATOM 711 N N . GLN A 1 90 ? -0.764 3.556 16.908 1.00 92.69 90 GLN A N 1
ATOM 712 C CA . GLN A 1 90 ? -0.455 3.525 18.338 1.00 92.69 90 GLN A CA 1
ATOM 713 C C . GLN A 1 90 ? -1.433 4.389 19.141 1.00 92.69 90 GLN A C 1
ATOM 715 O O . GLN A 1 90 ? -1.937 3.912 20.154 1.00 92.69 90 GLN A O 1
ATOM 720 N N . ASP A 1 91 ? -1.785 5.580 18.649 1.00 95.06 91 ASP A N 1
ATOM 721 C CA . ASP A 1 91 ? -2.804 6.437 19.273 1.00 95.06 91 ASP A CA 1
ATOM 722 C C . ASP A 1 91 ? -4.156 5.709 19.352 1.00 95.06 91 ASP A C 1
ATOM 724 O O . ASP A 1 91 ? -4.734 5.560 20.424 1.00 95.06 91 ASP A O 1
ATOM 728 N N . LYS A 1 92 ? -4.602 5.112 18.237 1.00 92.88 92 LYS A N 1
ATOM 729 C CA . LYS A 1 92 ? -5.825 4.289 18.207 1.00 92.88 92 LYS A CA 1
ATOM 730 C C . LYS A 1 92 ? -5.777 3.087 19.143 1.00 92.88 92 LYS A C 1
ATOM 732 O O . LYS A 1 92 ? -6.812 2.635 19.625 1.00 92.88 92 LYS A O 1
ATOM 737 N N . MET A 1 93 ? -4.594 2.513 19.342 1.00 92.06 93 MET A N 1
ATOM 738 C CA . MET A 1 93 ? -4.416 1.400 20.265 1.00 92.06 93 MET A CA 1
ATOM 739 C C . MET A 1 93 ? -4.573 1.867 21.711 1.00 92.06 93 MET A C 1
ATOM 741 O O . MET A 1 93 ? -5.204 1.157 22.485 1.00 92.06 93 MET A O 1
ATOM 745 N N . ALA A 1 94 ? -4.072 3.056 22.057 1.00 92.19 94 ALA A N 1
ATOM 746 C CA . ALA A 1 94 ? -4.286 3.661 23.370 1.00 92.19 94 ALA A CA 1
ATOM 747 C C . ALA A 1 94 ? -5.772 3.972 23.618 1.00 92.19 94 ALA A C 1
ATOM 749 O O . ALA A 1 94 ? -6.294 3.611 24.671 1.00 92.19 94 ALA A O 1
ATOM 750 N N . ASP A 1 95 ? -6.471 4.537 22.628 1.00 92.00 95 ASP A N 1
ATOM 751 C CA . ASP A 1 95 ? -7.921 4.776 22.707 1.00 92.00 95 ASP A CA 1
ATOM 752 C C . ASP A 1 95 ? -8.697 3.462 22.914 1.00 92.00 95 ASP A C 1
ATOM 754 O O . ASP A 1 95 ? -9.583 3.373 23.761 1.00 92.00 95 ASP A O 1
ATOM 758 N N . CYS A 1 96 ? -8.323 2.406 22.184 1.00 90.94 96 CYS A N 1
ATOM 759 C CA . CYS A 1 96 ? -8.932 1.081 22.310 1.00 90.94 96 CYS A CA 1
ATOM 760 C C . CYS A 1 96 ? -8.710 0.456 23.699 1.00 90.94 96 CYS A C 1
ATOM 762 O O . CYS A 1 96 ? -9.603 -0.217 24.214 1.00 90.94 96 CYS A O 1
ATOM 764 N N . GLU A 1 97 ? -7.535 0.649 24.306 1.00 87.56 97 GLU A N 1
ATOM 765 C CA . GLU A 1 97 ? -7.266 0.190 25.676 1.00 87.56 97 GLU A CA 1
ATOM 766 C C . GLU A 1 97 ? -8.131 0.940 26.691 1.00 87.56 97 GLU A C 1
ATOM 768 O O . GLU A 1 97 ? -8.742 0.300 27.547 1.00 87.56 97 GLU A O 1
ATOM 773 N N . LEU A 1 98 ? -8.265 2.261 26.542 1.00 90.88 98 LEU A N 1
ATOM 774 C CA . LEU A 1 98 ? -9.131 3.079 27.392 1.00 90.88 98 LEU A CA 1
ATOM 775 C C . LEU A 1 98 ? -10.602 2.650 27.282 1.00 90.88 98 LEU A C 1
ATOM 777 O O . LEU A 1 98 ? -11.286 2.485 28.289 1.00 90.88 98 LEU A O 1
ATOM 781 N N . GLU A 1 99 ? -11.109 2.422 26.068 1.00 88.12 99 GLU A N 1
ATOM 782 C CA . GLU A 1 99 ? -12.484 1.947 25.872 1.00 88.12 99 GLU A CA 1
ATOM 783 C C . GLU A 1 99 ? -12.718 0.549 26.455 1.00 88.12 99 GLU A C 1
ATOM 785 O O . GLU A 1 99 ? -13.801 0.269 26.980 1.00 88.12 99 GLU A O 1
ATOM 790 N N . LYS A 1 100 ? -11.708 -0.324 26.388 1.00 84.62 100 LYS A N 1
ATOM 791 C CA . LYS A 1 100 ? -11.747 -1.656 26.995 1.00 84.62 100 LYS A CA 1
ATOM 792 C C . LYS A 1 100 ? -11.773 -1.574 28.525 1.00 84.62 100 LYS A C 1
ATOM 794 O O . LYS A 1 100 ? -12.522 -2.327 29.143 1.00 84.62 100 LYS A O 1
ATOM 799 N N . GLU A 1 101 ? -10.986 -0.682 29.128 1.00 87.19 101 GLU A N 1
ATOM 800 C CA . GLU A 1 101 ? -11.009 -0.417 30.574 1.00 87.19 101 GLU A CA 1
ATOM 801 C C . GLU A 1 101 ? 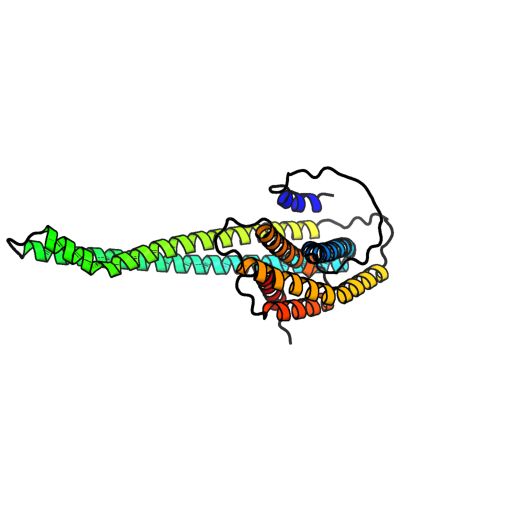-12.371 0.128 31.014 1.00 87.19 101 GLU A C 1
ATOM 803 O O . GLU A 1 101 ? -12.988 -0.455 31.902 1.00 87.19 101 GLU A O 1
ATOM 808 N N . ASN A 1 102 ? -12.911 1.126 30.310 1.00 87.00 102 ASN A N 1
ATOM 809 C CA . ASN A 1 102 ? -14.243 1.672 30.589 1.00 87.00 102 ASN A CA 1
ATOM 810 C C . ASN A 1 102 ? -15.343 0.596 30.507 1.00 87.00 102 ASN A C 1
ATOM 812 O O . ASN A 1 102 ? -16.228 0.542 31.356 1.00 87.00 102 ASN A O 1
ATOM 816 N N . ALA A 1 103 ? -15.291 -0.289 29.503 1.00 81.62 103 ALA A N 1
ATOM 817 C CA . ALA A 1 103 ? -16.241 -1.398 29.388 1.00 81.62 103 ALA A CA 1
ATOM 818 C C . ALA A 1 103 ? -16.086 -2.418 30.532 1.00 81.62 103 ALA A C 1
ATOM 820 O O . ALA A 1 103 ? -17.074 -2.974 31.012 1.00 81.62 103 ALA A O 1
ATOM 821 N N . ALA A 1 104 ? -14.856 -2.671 30.988 1.00 82.12 104 ALA A N 1
ATOM 822 C CA . ALA A 1 104 ? -14.610 -3.539 32.134 1.00 82.12 104 ALA A CA 1
ATOM 823 C C . ALA A 1 104 ? -15.130 -2.921 33.444 1.00 82.12 104 ALA A C 1
ATOM 825 O O . ALA A 1 104 ? -15.722 -3.636 34.253 1.00 82.12 104 ALA A O 1
ATOM 826 N N . GLU A 1 105 ? -14.957 -1.612 33.642 1.00 84.88 105 GLU A N 1
ATOM 827 C CA . GLU A 1 105 ? -15.505 -0.881 34.790 1.00 84.88 105 GLU A CA 1
ATOM 828 C C . GLU A 1 105 ? -17.038 -0.929 34.806 1.00 84.88 105 GLU A C 1
ATOM 830 O O . GLU A 1 105 ? -17.619 -1.345 35.807 1.00 84.88 105 GLU A O 1
ATOM 835 N N . GLU A 1 106 ? -17.692 -0.641 33.677 1.00 82.12 106 GLU A N 1
ATOM 836 C CA . GLU A 1 106 ? -19.154 -0.721 33.526 1.00 82.12 106 GLU A CA 1
ATOM 837 C C . GLU A 1 106 ? -19.694 -2.127 33.858 1.00 82.12 106 GLU A C 1
ATOM 839 O O . GLU A 1 106 ? -20.721 -2.289 34.531 1.00 82.12 106 GLU A O 1
ATOM 844 N N . PHE A 1 107 ? -18.972 -3.171 33.441 1.00 79.31 107 PHE A N 1
ATOM 845 C CA . PHE A 1 107 ? -19.312 -4.552 33.776 1.00 79.31 107 PHE A CA 1
ATOM 846 C C . PHE A 1 107 ? -19.210 -4.825 35.284 1.00 79.31 107 PHE A C 1
ATOM 848 O O . PHE A 1 107 ? -20.110 -5.433 35.870 1.00 79.31 107 PHE A O 1
ATOM 855 N N . VAL A 1 108 ? -18.135 -4.361 35.931 1.00 82.44 108 VAL A N 1
ATOM 856 C CA . VAL A 1 108 ? -17.928 -4.520 37.378 1.00 82.44 108 VAL A CA 1
ATOM 857 C C . VAL A 1 108 ? -18.987 -3.762 38.176 1.00 82.44 108 VAL A C 1
ATOM 859 O O . VAL A 1 108 ? -19.543 -4.328 39.119 1.00 82.44 108 VAL A O 1
ATOM 862 N N . GLU A 1 109 ? -19.305 -2.525 37.799 1.00 82.31 109 GLU A N 1
ATOM 863 C CA . GLU A 1 109 ? -20.361 -1.729 38.434 1.00 82.31 109 GLU A CA 1
ATOM 864 C C . GLU A 1 109 ? -21.721 -2.425 38.330 1.00 82.31 109 GLU A C 1
ATOM 866 O O . GLU A 1 109 ? -22.443 -2.549 39.325 1.00 82.31 109 GLU A O 1
ATOM 871 N N . THR A 1 110 ? -22.040 -2.974 37.155 1.00 76.25 110 THR A N 1
ATOM 872 C CA . THR A 1 110 ? -23.288 -3.716 36.949 1.00 76.25 110 THR A CA 1
ATOM 873 C C . THR A 1 110 ? -23.348 -4.962 37.837 1.00 76.25 110 THR A C 1
ATOM 875 O O . THR A 1 110 ? -24.355 -5.203 38.504 1.00 76.25 110 THR A O 1
ATOM 878 N N . LEU A 1 111 ? -22.256 -5.728 37.934 1.00 74.56 111 LEU A N 1
ATOM 879 C CA . LEU A 1 111 ? -22.186 -6.886 38.832 1.00 74.56 111 LEU A CA 1
ATOM 880 C C . LEU A 1 111 ? -22.298 -6.497 40.316 1.00 74.56 111 LEU A C 1
ATOM 882 O O . LEU A 1 111 ? -22.914 -7.230 41.095 1.00 74.56 111 LEU A O 1
ATOM 886 N N . GLN A 1 112 ? -21.734 -5.357 40.724 1.00 79.00 112 GLN A N 1
ATOM 887 C CA . GLN A 1 112 ? -21.842 -4.855 42.097 1.00 79.00 112 GLN A CA 1
ATOM 888 C C . GLN A 1 112 ? -23.278 -4.469 42.464 1.00 79.00 112 GLN A C 1
ATOM 890 O O . GLN A 1 112 ? -23.746 -4.843 43.542 1.00 79.00 112 GLN A O 1
ATOM 895 N N . LEU A 1 113 ? -23.997 -3.775 41.576 1.00 74.38 113 LEU A N 1
ATOM 896 C CA . LEU A 1 113 ? -25.417 -3.459 41.777 1.00 74.38 113 LEU A CA 1
ATOM 897 C C . LEU A 1 113 ? -26.243 -4.729 41.993 1.00 74.38 113 LEU A C 1
ATOM 899 O O . LEU A 1 113 ? -27.106 -4.783 42.871 1.00 74.38 113 LEU A O 1
ATOM 903 N N . CYS A 1 114 ? -25.925 -5.781 41.251 1.00 69.44 114 CYS A N 1
ATOM 904 C CA . CYS A 1 114 ? -26.635 -7.046 41.339 1.00 69.44 114 CYS A CA 1
ATOM 905 C C . CYS A 1 114 ? -26.294 -7.821 42.605 1.00 69.44 114 CYS A C 1
ATOM 907 O O . CYS A 1 114 ? -27.192 -8.373 43.238 1.00 69.44 114 CYS A O 1
ATOM 909 N N . ARG A 1 115 ? -25.037 -7.779 43.056 1.00 70.31 115 ARG A N 1
ATOM 910 C CA . ARG A 1 115 ? -24.663 -8.282 44.381 1.00 70.31 115 ARG A CA 1
ATOM 911 C C . ARG A 1 115 ? -25.463 -7.588 45.490 1.00 70.31 115 ARG A C 1
ATOM 913 O O . ARG A 1 115 ? -26.000 -8.268 46.359 1.00 70.31 115 ARG A O 1
ATOM 920 N N . LEU A 1 116 ? -25.586 -6.261 45.445 1.00 77.50 116 LEU A N 1
ATOM 921 C CA . LEU A 1 116 ? -26.371 -5.498 46.424 1.00 77.50 116 LEU A CA 1
ATOM 922 C C . LEU A 1 116 ? -27.865 -5.856 46.383 1.00 77.50 116 LEU A C 1
ATOM 924 O O . LEU A 1 116 ? -28.533 -5.839 47.417 1.00 77.50 116 LEU A O 1
ATOM 928 N N . GLN A 1 117 ? -28.396 -6.179 45.202 1.00 71.50 117 GLN A N 1
ATOM 929 C CA . GLN A 1 117 ? -29.785 -6.601 45.042 1.00 71.50 117 GLN A CA 1
ATOM 930 C C . GLN A 1 117 ? -30.031 -8.000 45.625 1.00 71.50 117 GLN A C 1
ATOM 932 O O . GLN A 1 117 ? -30.983 -8.173 46.383 1.00 71.50 117 GLN A O 1
ATOM 937 N N . VAL A 1 118 ? -29.126 -8.955 45.379 1.00 67.12 118 VAL A N 1
ATOM 938 C CA . VAL A 1 118 ? -29.134 -10.283 46.024 1.00 67.12 118 VAL A CA 1
ATOM 939 C C . VAL A 1 118 ? -29.072 -10.156 47.548 1.00 67.12 118 VAL A C 1
ATOM 941 O O . VAL A 1 118 ? -29.821 -10.821 48.255 1.00 67.12 118 VAL A O 1
ATOM 944 N N . GLU A 1 119 ? -28.185 -9.307 48.073 1.00 71.12 119 GLU A N 1
ATOM 945 C CA . GLU A 1 119 ? -28.024 -9.116 49.522 1.00 71.12 119 GLU A CA 1
ATOM 946 C C . GLU A 1 119 ? -29.283 -8.504 50.177 1.00 71.12 119 GLU A C 1
ATOM 948 O O . GLU A 1 119 ? -29.550 -8.752 51.355 1.00 71.12 119 GLU A O 1
ATOM 953 N N . LYS A 1 120 ? -30.084 -7.735 49.421 1.00 73.12 120 LYS A N 1
ATOM 954 C CA . LYS A 1 120 ? -31.373 -7.172 49.866 1.00 73.12 120 LYS A CA 1
ATOM 955 C C . LYS A 1 120 ? -32.535 -8.159 49.779 1.00 73.12 120 LYS A C 1
ATOM 957 O O . LYS A 1 120 ? -33.415 -8.137 50.642 1.00 73.12 120 LYS A O 1
ATOM 962 N N . GLU A 1 121 ? -32.577 -8.981 48.739 1.00 66.88 121 GLU A N 1
ATOM 963 C CA . GLU A 1 121 ? -33.666 -9.919 48.473 1.00 66.88 121 GLU A CA 1
ATOM 964 C C . GLU A 1 121 ? -33.432 -11.241 49.228 1.00 66.88 121 GLU A C 1
ATOM 966 O O . GLU A 1 121 ? -32.974 -12.243 48.682 1.00 66.88 121 GLU A O 1
ATOM 971 N N . GLN A 1 122 ? -33.744 -11.253 50.530 1.00 59.00 122 GLN A N 1
ATOM 972 C CA . GLN A 1 122 ? -33.683 -12.472 51.345 1.00 59.00 122 GLN A CA 1
ATOM 973 C C . GLN A 1 122 ? -34.663 -13.533 50.810 1.00 59.00 122 GLN A C 1
ATOM 975 O O . GLN A 1 122 ? -35.873 -13.415 50.995 1.00 59.00 122 GLN A O 1
ATOM 980 N N . GLY A 1 123 ? -34.134 -14.587 50.178 1.00 60.72 123 GLY A N 1
ATOM 981 C CA . GLY A 1 123 ? -34.902 -15.765 49.751 1.00 60.72 123 GLY A CA 1
ATOM 982 C C . GLY A 1 123 ? -35.086 -15.948 48.241 1.00 60.72 123 GLY A C 1
ATOM 983 O O . GLY A 1 123 ? -35.799 -16.868 47.848 1.00 60.72 123 GLY A O 1
ATOM 984 N N . VAL A 1 124 ? -34.456 -15.122 47.398 1.00 61.56 124 VAL A N 1
ATOM 985 C CA . VAL A 1 124 ? -34.458 -15.303 45.934 1.00 61.56 124 VAL A CA 1
ATOM 986 C C . VAL A 1 124 ? -33.264 -16.163 45.500 1.00 61.56 124 VAL A C 1
ATOM 988 O O . VAL A 1 124 ? -32.188 -16.088 46.094 1.00 61.56 124 VAL A O 1
ATOM 991 N N . ASP A 1 125 ? -33.458 -17.011 44.484 1.00 72.56 125 ASP A N 1
ATOM 992 C CA . ASP A 1 125 ? -32.404 -17.867 43.931 1.00 72.56 125 ASP A CA 1
ATOM 993 C C . ASP A 1 125 ? -31.290 -17.003 43.318 1.00 72.56 125 ASP A C 1
ATOM 995 O O . ASP A 1 125 ? -31.4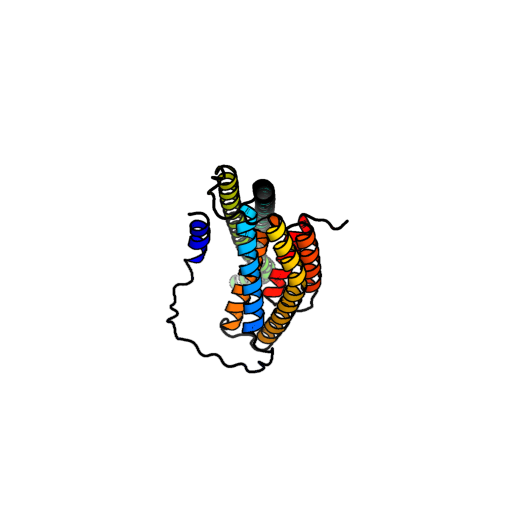44 -16.399 42.253 1.00 72.56 125 ASP A O 1
ATOM 999 N N . PHE A 1 126 ? -30.154 -16.942 44.015 1.00 68.25 126 PHE A N 1
ATOM 1000 C CA . PHE A 1 126 ? -28.946 -16.225 43.607 1.00 68.25 126 PHE A CA 1
ATOM 1001 C C . PHE A 1 126 ? -28.556 -16.508 42.153 1.00 68.25 126 PHE A C 1
ATOM 1003 O O . PHE A 1 126 ? -28.122 -15.602 41.438 1.00 68.25 126 PHE A O 1
ATOM 1010 N N . LEU A 1 127 ? -28.731 -17.756 41.708 1.00 72.56 127 LEU A N 1
ATOM 1011 C CA . LEU A 1 127 ? -28.346 -18.177 40.368 1.00 72.56 127 LEU A CA 1
ATOM 1012 C C . LEU A 1 127 ? -29.187 -17.476 39.293 1.00 72.56 127 LEU A C 1
ATOM 1014 O O . LEU A 1 127 ? -28.669 -17.129 38.233 1.00 72.56 127 LEU A O 1
ATOM 1018 N N . GLN A 1 128 ? -30.468 -17.236 39.579 1.00 77.12 128 GLN A N 1
ATOM 1019 C CA . GLN A 1 128 ? -31.386 -16.560 38.669 1.00 77.12 128 GLN A CA 1
ATOM 1020 C C . GLN A 1 128 ? -31.058 -15.067 38.559 1.00 77.12 128 GLN A C 1
ATOM 1022 O O . GLN A 1 128 ? -30.936 -14.557 37.449 1.00 77.12 128 GLN A O 1
ATOM 1027 N N . ILE A 1 129 ? -30.814 -14.386 39.685 1.00 70.69 129 ILE A N 1
ATOM 1028 C CA . ILE A 1 129 ? -30.420 -12.966 39.681 1.00 70.69 129 ILE A CA 1
ATOM 1029 C C . ILE A 1 129 ? -29.074 -12.779 38.968 1.00 70.69 129 ILE A C 1
ATOM 1031 O O . ILE A 1 129 ? -28.910 -11.839 38.186 1.00 70.69 129 ILE A O 1
ATOM 1035 N N . TYR A 1 130 ? -28.118 -13.685 39.191 1.00 70.69 130 TYR A N 1
ATOM 1036 C CA . TYR A 1 130 ? -26.840 -13.668 38.487 1.00 70.69 130 TYR A CA 1
ATOM 1037 C C . TYR A 1 130 ? -27.017 -13.868 36.977 1.00 70.69 130 TYR A C 1
ATOM 1039 O O . TYR A 1 130 ? -26.505 -13.060 36.208 1.00 70.69 130 TYR A O 1
ATOM 1047 N N . ASN A 1 131 ? -27.774 -14.881 36.540 1.00 77.38 131 ASN A N 1
ATOM 1048 C CA . ASN A 1 131 ? -28.018 -15.124 35.114 1.00 77.38 131 ASN A CA 1
ATOM 1049 C C . ASN A 1 131 ? -28.752 -13.961 34.440 1.00 77.38 131 ASN A C 1
ATOM 1051 O O . ASN A 1 131 ? -28.357 -13.541 33.356 1.00 77.38 131 ASN A O 1
ATOM 1055 N N . ASP A 1 132 ? -29.782 -13.401 35.075 1.00 77.44 132 ASP A N 1
ATOM 1056 C CA . ASP A 1 132 ? -30.518 -12.259 34.527 1.00 77.44 132 ASP A CA 1
ATOM 1057 C C . ASP A 1 132 ? -29.613 -11.030 34.382 1.00 77.44 132 ASP A C 1
ATOM 1059 O O . ASP A 1 132 ? -29.717 -10.280 33.414 1.00 77.44 132 ASP A O 1
ATOM 1063 N N . THR A 1 133 ? -28.682 -10.840 35.315 1.00 69.12 133 THR A N 1
ATOM 1064 C CA . THR A 1 133 ? -27.676 -9.771 35.272 1.00 69.12 133 THR A CA 1
ATOM 1065 C C . THR A 1 133 ? -26.623 -10.013 34.198 1.00 69.12 133 THR A C 1
ATOM 1067 O O . THR A 1 133 ? -26.282 -9.115 33.427 1.00 69.12 133 THR A O 1
ATOM 1070 N N . PHE A 1 134 ? -26.104 -11.235 34.127 1.00 72.75 134 PHE A N 1
ATOM 1071 C CA . PHE A 1 134 ? -25.127 -11.635 33.128 1.00 72.75 134 PHE A CA 1
ATOM 1072 C C . PHE A 1 134 ? -25.706 -11.483 31.714 1.00 72.75 134 PHE A C 1
ATOM 1074 O O . PHE A 1 134 ? -25.050 -10.944 30.831 1.00 72.75 134 PHE A O 1
ATOM 1081 N N . ASN A 1 135 ? -26.978 -11.832 31.517 1.00 78.69 135 ASN A N 1
ATOM 1082 C CA . ASN A 1 135 ? -27.674 -11.620 30.249 1.00 78.69 135 ASN A CA 1
ATOM 1083 C C . ASN A 1 135 ? -27.911 -10.130 29.944 1.00 78.69 135 ASN A C 1
ATOM 1085 O O . ASN A 1 135 ? -27.790 -9.718 28.794 1.00 78.69 135 ASN A O 1
ATOM 1089 N N . LYS A 1 136 ? -28.194 -9.296 30.955 1.00 74.62 136 LYS A N 1
ATOM 1090 C CA . LYS A 1 136 ? -28.335 -7.834 30.786 1.00 74.62 136 LYS A CA 1
ATOM 1091 C C . LYS A 1 136 ? -27.028 -7.130 30.411 1.00 74.62 136 LYS A C 1
ATOM 1093 O O . LYS A 1 136 ? -27.076 -6.031 29.877 1.00 74.62 136 LYS A O 1
ATOM 1098 N N . THR A 1 137 ? -25.878 -7.752 30.666 1.00 75.56 137 THR A N 1
ATOM 1099 C CA . THR A 1 137 ? -24.551 -7.211 30.317 1.00 75.56 137 THR A CA 1
ATOM 1100 C C . THR A 1 137 ? -24.015 -7.733 28.982 1.00 75.56 137 THR A C 1
ATOM 1102 O O . THR A 1 137 ? -22.849 -7.502 28.664 1.00 75.56 137 THR A O 1
ATOM 1105 N N . ALA A 1 138 ? -24.844 -8.406 28.174 1.00 82.88 138 ALA A N 1
ATOM 1106 C CA . ALA A 1 138 ? -24.446 -8.937 26.869 1.00 82.88 138 ALA A CA 1
ATOM 1107 C C . ALA A 1 138 ? -23.837 -7.866 25.943 1.00 82.88 138 ALA A C 1
ATOM 1109 O O . ALA A 1 138 ? -22.840 -8.133 25.273 1.00 82.88 138 ALA A O 1
ATOM 1110 N N . ASP A 1 139 ? -24.369 -6.641 25.964 1.00 83.88 139 ASP A N 1
ATOM 1111 C CA . ASP A 1 139 ? -23.851 -5.526 25.160 1.00 83.88 139 ASP A CA 1
ATOM 1112 C C . ASP A 1 139 ? -22.428 -5.124 25.584 1.00 83.88 139 ASP A C 1
ATOM 1114 O O . ASP A 1 139 ? -21.556 -4.913 24.738 1.00 83.88 139 ASP A O 1
ATOM 1118 N N . VAL A 1 140 ? -22.157 -5.095 26.893 1.00 79.88 140 VAL A N 1
ATOM 1119 C CA . VAL A 1 140 ? -20.831 -4.783 27.454 1.00 79.88 140 VAL A CA 1
ATOM 1120 C C . VAL A 1 140 ? -19.832 -5.898 27.137 1.00 79.88 140 VAL A C 1
ATOM 1122 O O . VAL A 1 140 ? -18.701 -5.623 26.736 1.00 79.88 140 VAL A O 1
ATOM 1125 N N . GLN A 1 141 ? -20.260 -7.161 27.230 1.00 79.25 141 GLN A N 1
ATOM 1126 C CA . GLN A 1 141 ? -19.447 -8.321 26.850 1.00 79.25 141 GLN A CA 1
ATOM 1127 C C . GLN A 1 141 ? -19.102 -8.298 25.353 1.00 79.25 141 GLN A C 1
ATOM 1129 O O . GLN A 1 141 ? -17.946 -8.499 24.978 1.00 79.25 141 GLN A O 1
ATOM 1134 N N . SER A 1 142 ? -20.083 -7.990 24.499 1.00 85.12 142 SER A N 1
ATOM 1135 C CA . SER A 1 142 ? -19.882 -7.844 23.056 1.00 85.12 142 SER A CA 1
ATOM 1136 C C . SER A 1 142 ? -18.929 -6.692 22.736 1.00 85.12 142 SER A C 1
ATOM 1138 O O . SER A 1 142 ? -18.037 -6.844 21.901 1.00 85.12 142 SER A O 1
ATOM 1140 N N . LYS A 1 143 ? -19.075 -5.547 23.413 1.00 81.31 143 LYS A N 1
ATOM 1141 C CA . LYS A 1 143 ? -18.179 -4.395 23.259 1.00 81.31 143 LYS A CA 1
ATOM 1142 C C . LYS A 1 143 ? -16.750 -4.746 23.671 1.00 81.31 143 LYS A C 1
ATOM 1144 O O . LYS A 1 143 ? -15.820 -4.464 22.923 1.00 81.31 143 LYS A O 1
ATOM 1149 N N . PHE A 1 144 ? -16.568 -5.416 24.809 1.00 77.88 144 PHE A N 1
ATOM 1150 C CA . PHE A 1 144 ? -15.254 -5.864 25.273 1.00 77.88 144 PHE A CA 1
ATOM 1151 C C . PHE A 1 144 ? -14.587 -6.813 24.266 1.00 77.88 144 PHE A C 1
ATOM 1153 O O . PHE A 1 144 ? -13.427 -6.616 23.902 1.00 77.88 144 PHE A O 1
ATOM 1160 N N . GLN A 1 145 ? -15.327 -7.803 23.757 1.00 82.94 145 GLN A N 1
ATOM 1161 C CA . GLN A 1 145 ? -14.827 -8.739 22.748 1.00 82.94 145 GLN A CA 1
ATOM 1162 C C . GLN A 1 145 ? -14.434 -8.022 21.444 1.00 82.94 145 GLN A C 1
ATOM 1164 O O . GLN A 1 145 ? -13.351 -8.265 20.907 1.00 82.94 145 GLN A O 1
ATOM 1169 N N . ALA A 1 146 ? -15.257 -7.077 20.978 1.00 83.31 146 ALA A N 1
ATOM 1170 C CA . ALA A 1 146 ? -14.952 -6.263 19.803 1.00 83.31 146 ALA A CA 1
ATOM 1171 C C . ALA A 1 146 ? -13.673 -5.425 19.987 1.00 83.31 146 ALA A C 1
ATOM 1173 O O . ALA A 1 146 ? -12.886 -5.288 19.046 1.00 83.31 146 ALA A O 1
ATOM 1174 N N . MET A 1 147 ? -13.413 -4.912 21.195 1.00 82.06 147 MET A N 1
ATOM 1175 C CA . MET A 1 147 ? -12.165 -4.200 21.502 1.00 82.06 147 MET A CA 1
ATOM 1176 C C . MET A 1 147 ? -10.949 -5.129 21.474 1.00 82.06 147 MET A C 1
ATOM 1178 O O . MET A 1 147 ? -9.909 -4.762 20.931 1.00 82.06 147 MET A O 1
ATOM 1182 N N . VAL A 1 148 ? -11.069 -6.359 21.981 1.00 80.44 148 VAL A N 1
ATOM 1183 C CA . VAL A 1 148 ? -9.989 -7.361 21.907 1.00 80.44 148 VAL A CA 1
ATOM 1184 C C . VAL A 1 148 ? -9.630 -7.685 20.451 1.00 80.44 148 VAL A C 1
ATOM 1186 O O . VAL A 1 148 ? -8.447 -7.719 20.093 1.00 80.44 148 VAL A O 1
ATOM 1189 N N . GLU A 1 149 ? -10.632 -7.881 19.595 1.00 86.50 149 GLU A N 1
ATOM 1190 C CA . GLU A 1 149 ? -10.438 -8.146 18.165 1.00 86.50 149 GLU A CA 1
ATOM 1191 C C . GLU A 1 149 ? -9.836 -6.939 17.437 1.00 86.50 149 GLU A C 1
ATOM 1193 O O . GLU A 1 149 ? -8.850 -7.079 16.704 1.00 86.50 149 GLU A O 1
ATOM 1198 N N . THR A 1 150 ? -10.361 -5.741 17.705 1.00 87.75 150 THR A N 1
ATOM 1199 C CA . THR A 1 150 ? -9.854 -4.478 17.150 1.00 87.75 150 THR A CA 1
ATOM 1200 C C . THR A 1 150 ? -8.393 -4.265 17.525 1.00 87.75 150 THR A C 1
ATOM 1202 O O . THR A 1 150 ? -7.561 -3.973 16.663 1.00 87.75 150 THR A O 1
ATOM 1205 N N . ARG A 1 151 ? -8.037 -4.495 18.791 1.00 86.50 151 ARG A N 1
ATOM 1206 C CA . ARG A 1 151 ? -6.657 -4.430 19.270 1.00 86.50 151 ARG A CA 1
ATOM 1207 C C . ARG A 1 151 ? -5.755 -5.428 18.547 1.00 86.50 151 ARG A C 1
ATOM 1209 O O . ARG A 1 151 ? -4.659 -5.061 18.130 1.00 86.50 151 ARG A O 1
ATOM 1216 N N . SER A 1 152 ? -6.192 -6.678 18.387 1.00 85.31 152 SER A N 1
ATOM 1217 C CA . SER A 1 152 ? -5.431 -7.703 17.657 1.00 85.31 152 SER A CA 1
ATOM 1218 C C . SER A 1 152 ? -5.132 -7.261 16.219 1.00 85.31 152 SER A C 1
ATOM 1220 O O . SER A 1 152 ? -3.985 -7.320 15.763 1.00 85.31 152 SER A O 1
ATOM 1222 N N . TRP A 1 153 ? -6.142 -6.716 15.532 1.00 89.88 153 TRP A N 1
ATOM 1223 C CA . TRP A 1 153 ? -5.988 -6.155 14.192 1.00 89.88 153 TRP A CA 1
ATOM 1224 C C . TRP A 1 153 ? -5.021 -4.963 14.160 1.00 89.88 153 TRP A C 1
ATOM 1226 O O . TRP A 1 153 ? -4.128 -4.930 13.308 1.00 89.88 153 TRP A O 1
ATOM 1236 N N . LEU A 1 154 ? -5.142 -4.018 15.102 1.00 86.94 154 LEU A N 1
ATOM 12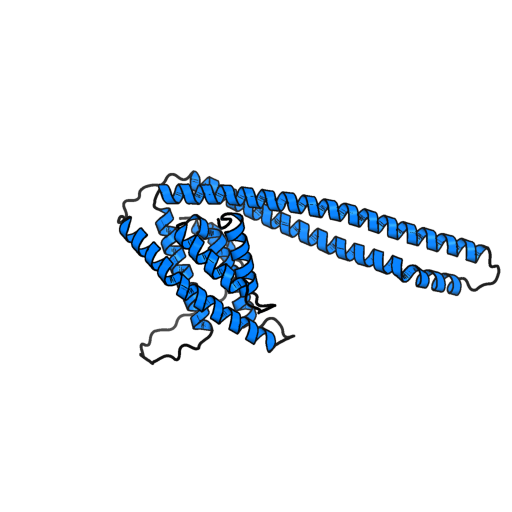37 C CA . LEU A 1 154 ? -4.250 -2.858 15.215 1.00 86.94 154 LEU A CA 1
ATOM 1238 C C . LEU A 1 154 ? -2.796 -3.291 15.429 1.00 86.94 154 LEU A C 1
ATOM 1240 O O . LEU A 1 154 ? -1.913 -2.816 14.723 1.00 86.94 154 LEU A O 1
ATOM 1244 N N . VAL A 1 155 ? -2.542 -4.242 16.333 1.00 87.06 155 VAL A N 1
ATOM 1245 C CA . VAL A 1 155 ? -1.197 -4.788 16.586 1.00 87.06 155 VAL A CA 1
ATOM 1246 C C . VAL A 1 155 ? -0.610 -5.409 15.319 1.00 87.06 155 VAL A C 1
ATOM 1248 O O . VAL A 1 155 ? 0.533 -5.118 14.954 1.00 87.06 155 VAL A O 1
ATOM 1251 N N . HIS A 1 156 ? -1.388 -6.236 14.617 1.00 83.62 156 HIS A N 1
ATOM 1252 C CA . HIS A 1 156 ? -0.939 -6.851 13.370 1.00 83.62 156 HIS A CA 1
ATOM 1253 C C . HIS A 1 156 ? -0.640 -5.797 12.292 1.00 83.62 156 HIS A C 1
ATOM 1255 O O . HIS A 1 156 ? 0.386 -5.863 11.610 1.00 83.62 156 HIS A O 1
ATOM 1261 N N . ARG A 1 157 ? -1.512 -4.793 12.151 1.00 85.25 157 ARG A N 1
ATOM 1262 C CA . ARG A 1 157 ? -1.344 -3.702 11.188 1.00 85.25 157 ARG A CA 1
ATOM 1263 C C . ARG A 1 157 ? -0.105 -2.858 11.495 1.00 85.25 157 ARG A C 1
ATOM 1265 O O . ARG A 1 157 ? 0.652 -2.579 10.566 1.00 85.25 157 ARG A O 1
ATOM 1272 N N . THR A 1 158 ? 0.134 -2.513 12.760 1.00 84.38 158 THR A N 1
ATOM 1273 C CA . THR A 1 158 ? 1.328 -1.775 13.201 1.00 84.38 158 THR A CA 1
ATOM 1274 C C . THR A 1 158 ? 2.599 -2.543 12.865 1.00 84.38 158 THR A C 1
ATOM 1276 O O . THR A 1 158 ? 3.471 -1.999 12.191 1.00 84.38 158 THR A O 1
ATOM 1279 N N . ARG A 1 159 ? 2.668 -3.835 13.214 1.00 81.69 159 ARG A N 1
ATOM 1280 C CA . ARG A 1 159 ? 3.821 -4.689 12.888 1.00 81.69 159 ARG A CA 1
ATOM 1281 C C . ARG A 1 159 ? 4.088 -4.752 11.384 1.00 81.69 159 ARG A C 1
ATOM 1283 O O . ARG A 1 159 ? 5.234 -4.726 10.947 1.00 81.69 159 ARG A O 1
ATOM 1290 N N . ASN A 1 160 ? 3.033 -4.822 10.576 1.00 76.12 160 ASN A N 1
ATOM 1291 C CA . ASN A 1 160 ? 3.164 -4.817 9.123 1.00 76.12 160 ASN A CA 1
ATOM 1292 C C . ASN A 1 160 ? 3.724 -3.475 8.600 1.00 76.12 160 ASN A C 1
ATOM 1294 O O . ASN A 1 160 ? 4.576 -3.455 7.715 1.00 76.12 160 ASN A O 1
ATOM 1298 N N . MET A 1 161 ? 3.299 -2.339 9.158 1.00 78.12 161 MET A N 1
ATOM 1299 C CA . MET A 1 161 ? 3.868 -1.030 8.801 1.00 78.12 161 MET A CA 1
ATOM 1300 C C . MET A 1 161 ? 5.326 -0.878 9.249 1.00 78.12 161 MET A C 1
ATOM 1302 O O . MET A 1 161 ? 6.122 -0.290 8.518 1.00 78.12 161 MET A O 1
ATOM 1306 N N . GLU A 1 162 ? 5.705 -1.444 10.397 1.00 81.12 162 GLU A N 1
ATOM 1307 C CA . GLU A 1 162 ? 7.103 -1.494 10.840 1.00 81.12 162 GLU A CA 1
ATOM 1308 C C . GLU A 1 162 ? 7.971 -2.295 9.868 1.00 81.12 162 GLU A C 1
ATOM 1310 O O . GLU A 1 162 ? 9.015 -1.803 9.448 1.00 81.12 162 GLU A O 1
ATOM 1315 N N . LEU A 1 163 ? 7.514 -3.478 9.441 1.00 78.94 163 LEU A N 1
ATOM 1316 C CA . LEU A 1 163 ? 8.220 -4.294 8.449 1.00 78.94 163 LEU A CA 1
ATOM 1317 C C . LEU A 1 163 ? 8.433 -3.535 7.136 1.00 78.94 163 LEU A C 1
ATOM 1319 O O . LEU A 1 163 ? 9.557 -3.488 6.640 1.00 78.94 163 LEU A O 1
ATOM 1323 N N . HIS A 1 164 ? 7.392 -2.890 6.600 1.00 74.00 164 HIS A N 1
ATOM 1324 C CA . HIS A 1 164 ? 7.526 -2.070 5.392 1.00 74.00 164 HIS A CA 1
ATOM 1325 C C . HIS A 1 164 ? 8.530 -0.933 5.581 1.00 74.00 164 HIS A C 1
ATOM 1327 O O . HIS A 1 164 ? 9.381 -0.717 4.721 1.00 74.00 164 HIS A O 1
ATOM 1333 N N . ARG A 1 165 ? 8.483 -0.237 6.723 1.00 82.94 165 ARG A N 1
ATOM 1334 C CA . ARG A 1 165 ? 9.436 0.832 7.032 1.00 82.94 165 ARG A CA 1
ATOM 1335 C C . ARG A 1 165 ? 10.876 0.323 7.044 1.00 82.94 165 ARG A C 1
ATOM 1337 O O . ARG A 1 165 ? 11.744 0.992 6.490 1.00 82.94 165 ARG A O 1
ATOM 1344 N N . GLU A 1 166 ? 11.142 -0.829 7.659 1.00 74.75 166 GLU A N 1
ATOM 1345 C CA . GLU A 1 166 ? 12.492 -1.405 7.687 1.00 74.75 166 GLU A CA 1
ATOM 1346 C C . GLU A 1 166 ? 12.955 -1.858 6.296 1.00 74.75 166 GLU A C 1
ATOM 1348 O O . GLU A 1 166 ? 14.112 -1.638 5.938 1.00 74.75 166 GLU A O 1
ATOM 1353 N N . VAL A 1 167 ? 12.056 -2.399 5.469 1.00 73.25 167 VAL A N 1
ATOM 1354 C CA . VAL A 1 167 ? 12.360 -2.709 4.062 1.00 73.25 167 VAL A CA 1
ATOM 1355 C C . VAL A 1 167 ? 12.727 -1.439 3.293 1.00 73.25 167 VAL A C 1
ATOM 1357 O O . VAL A 1 167 ? 13.759 -1.410 2.626 1.00 73.25 167 VAL A O 1
ATOM 1360 N N . TYR A 1 168 ? 11.947 -0.362 3.418 1.00 77.06 168 TYR A N 1
ATOM 1361 C CA . TYR A 1 168 ? 12.258 0.907 2.752 1.00 77.06 168 TYR A CA 1
ATOM 1362 C C . TYR A 1 168 ? 13.566 1.526 3.255 1.00 77.06 168 TYR A C 1
ATOM 1364 O O . TYR A 1 168 ? 14.327 2.065 2.454 1.00 77.06 168 TYR A O 1
ATOM 1372 N N . ARG A 1 169 ? 13.889 1.393 4.549 1.00 76.19 169 ARG A N 1
ATOM 1373 C CA . ARG A 1 169 ? 15.200 1.787 5.097 1.00 76.19 169 ARG A CA 1
ATOM 1374 C C . ARG A 1 169 ? 16.340 0.981 4.490 1.00 76.19 169 ARG A C 1
ATOM 1376 O O . ARG A 1 169 ? 17.342 1.566 4.092 1.00 76.19 169 ARG A O 1
ATOM 1383 N N . ALA A 1 170 ? 16.192 -0.337 4.384 1.00 73.25 170 ALA A N 1
ATOM 1384 C CA . ALA A 1 170 ? 17.198 -1.183 3.752 1.00 73.25 170 ALA A CA 1
ATOM 1385 C C . ALA A 1 170 ? 17.407 -0.791 2.279 1.00 73.25 170 ALA A C 1
ATOM 1387 O O . ALA A 1 170 ? 18.544 -0.615 1.844 1.00 73.25 170 ALA A O 1
ATOM 1388 N N . LEU A 1 171 ? 16.320 -0.566 1.533 1.00 68.31 171 LEU A N 1
ATOM 1389 C CA . LEU A 1 171 ? 16.377 -0.097 0.146 1.00 68.31 171 LEU A CA 1
ATOM 1390 C C . LEU A 1 171 ? 17.036 1.283 0.022 1.00 68.31 171 LEU A C 1
ATOM 1392 O O . LEU A 1 171 ? 17.837 1.496 -0.887 1.00 68.31 171 LEU A O 1
ATOM 1396 N N . HIS A 1 172 ? 16.756 2.203 0.948 1.00 72.56 172 HIS A N 1
ATOM 1397 C CA . HIS A 1 172 ? 17.400 3.518 0.999 1.00 72.56 172 HIS A CA 1
ATOM 1398 C C . HIS A 1 172 ? 18.914 3.412 1.220 1.00 72.56 172 HIS A C 1
ATOM 1400 O O . HIS A 1 172 ? 19.683 4.035 0.490 1.00 72.56 172 HIS A O 1
ATOM 1406 N N . VAL A 1 173 ? 19.360 2.561 2.150 1.00 71.19 173 VAL A N 1
ATOM 1407 C CA . VAL A 1 173 ? 20.792 2.299 2.392 1.00 71.19 173 VAL A CA 1
ATOM 1408 C C . VAL A 1 173 ? 21.463 1.704 1.153 1.00 71.19 173 VAL A C 1
ATOM 1410 O O . VAL A 1 173 ? 22.573 2.106 0.793 1.00 71.19 173 VAL A O 1
ATOM 1413 N N . VAL A 1 174 ? 20.789 0.782 0.462 1.00 70.81 174 VAL A N 1
ATOM 1414 C CA . VAL A 1 174 ? 21.282 0.213 -0.800 1.00 70.81 174 VAL A CA 1
ATOM 1415 C C . VAL A 1 174 ? 21.400 1.296 -1.875 1.00 70.81 174 VAL A C 1
ATOM 1417 O O . VAL A 1 174 ? 22.432 1.366 -2.541 1.00 70.81 174 VAL A O 1
ATOM 1420 N N . ALA A 1 175 ? 20.409 2.180 -2.015 1.00 67.25 175 ALA A N 1
ATOM 1421 C CA . ALA A 1 175 ? 20.458 3.291 -2.966 1.00 67.25 175 ALA A CA 1
ATOM 1422 C C . ALA A 1 175 ? 21.603 4.274 -2.651 1.00 67.25 175 ALA A C 1
ATOM 1424 O O . ALA A 1 175 ? 22.371 4.621 -3.550 1.00 67.25 175 ALA A O 1
ATOM 1425 N N . CYS A 1 176 ? 21.794 4.639 -1.378 1.00 71.00 176 CYS A N 1
ATOM 1426 C CA . CYS A 1 176 ? 22.924 5.457 -0.919 1.00 71.00 176 CYS A CA 1
ATOM 1427 C C . CYS A 1 176 ? 24.278 4.803 -1.243 1.00 71.00 176 CYS A C 1
ATOM 1429 O O . CYS A 1 176 ? 25.221 5.458 -1.699 1.00 71.00 176 CYS A O 1
ATOM 1431 N N . THR A 1 177 ? 24.374 3.488 -1.035 1.00 71.06 177 THR A N 1
ATOM 1432 C CA . THR A 1 177 ? 25.579 2.713 -1.352 1.00 71.06 177 THR A CA 1
ATOM 1433 C C . THR A 1 177 ? 25.824 2.706 -2.862 1.00 71.06 177 THR A C 1
ATOM 1435 O O . THR A 1 177 ? 26.938 2.977 -3.304 1.00 71.06 177 THR A O 1
ATOM 1438 N N . ALA A 1 178 ? 24.783 2.496 -3.672 1.00 66.06 178 ALA A N 1
ATOM 1439 C CA . ALA A 1 178 ? 24.863 2.521 -5.131 1.00 66.06 178 ALA A CA 1
ATOM 1440 C C . ALA A 1 178 ? 25.243 3.902 -5.696 1.00 66.06 178 ALA A C 1
ATOM 1442 O O . ALA A 1 178 ? 25.934 3.967 -6.718 1.00 66.06 178 ALA A O 1
ATOM 1443 N N . ALA A 1 179 ? 24.841 4.991 -5.030 1.00 67.00 179 ALA A N 1
ATOM 1444 C CA . ALA A 1 179 ? 25.282 6.353 -5.341 1.00 67.00 179 ALA A CA 1
ATOM 1445 C C . ALA A 1 179 ? 26.795 6.532 -5.128 1.00 67.00 179 ALA A C 1
ATOM 1447 O O . ALA A 1 179 ? 27.453 7.259 -5.867 1.00 67.00 179 ALA A O 1
ATOM 1448 N N . SER A 1 180 ? 27.347 5.841 -4.129 1.00 65.69 180 SER A N 1
ATOM 1449 C CA . SER A 1 180 ? 28.738 5.985 -3.691 1.00 65.69 180 SER A CA 1
ATOM 1450 C C . SER A 1 180 ? 29.729 5.130 -4.492 1.00 65.69 180 SER A C 1
ATOM 1452 O O . SER A 1 180 ? 30.936 5.319 -4.359 1.00 65.69 180 SER A O 1
ATOM 1454 N N . ILE A 1 181 ? 29.253 4.196 -5.329 1.00 65.94 181 ILE A N 1
ATOM 1455 C CA . ILE A 1 181 ? 30.110 3.344 -6.168 1.00 65.94 181 ILE A CA 1
ATOM 1456 C C . ILE A 1 181 ? 30.513 4.122 -7.433 1.00 65.94 181 ILE A C 1
ATOM 1458 O O . ILE A 1 181 ? 29.660 4.316 -8.314 1.00 65.94 181 ILE A O 1
ATOM 1462 N N . PRO A 1 182 ? 31.795 4.528 -7.573 1.00 58.03 182 PRO A N 1
ATOM 1463 C CA . PRO A 1 182 ? 32.268 5.236 -8.753 1.00 58.03 182 PRO A CA 1
ATOM 1464 C C . PRO A 1 182 ? 32.089 4.362 -9.994 1.00 58.03 182 PRO A C 1
ATOM 1466 O O . PRO A 1 182 ? 32.383 3.166 -9.994 1.00 58.03 182 PRO A O 1
ATOM 1469 N N . HIS A 1 183 ? 31.577 4.960 -11.066 1.00 57.28 183 HIS A N 1
ATOM 1470 C CA . HIS A 1 183 ? 31.357 4.249 -12.315 1.00 57.28 183 HIS A CA 1
ATOM 1471 C C . HIS A 1 183 ? 32.709 4.002 -12.996 1.00 57.28 183 HIS A C 1
ATOM 1473 O O . HIS A 1 183 ? 33.265 4.901 -13.628 1.00 57.28 183 HIS A O 1
ATOM 1479 N N . GLN A 1 184 ? 33.268 2.799 -12.844 1.00 49.09 184 GLN A N 1
ATOM 1480 C CA . GLN A 1 184 ? 34.354 2.355 -13.712 1.00 49.09 184 GLN A CA 1
ATOM 1481 C C . GLN A 1 184 ? 33.797 2.273 -15.136 1.00 49.09 184 GLN A C 1
ATOM 1483 O O . GLN A 1 184 ? 32.903 1.476 -15.417 1.00 49.09 184 GLN A O 1
ATOM 1488 N N . ARG A 1 185 ? 34.291 3.149 -16.017 1.00 51.28 185 ARG A N 1
ATOM 1489 C CA . ARG A 1 185 ? 34.099 3.030 -17.463 1.00 51.28 185 ARG A CA 1
ATOM 1490 C C . ARG A 1 185 ? 34.889 1.806 -17.916 1.00 51.28 185 ARG A C 1
ATOM 1492 O O . ARG A 1 185 ? 36.065 1.924 -18.236 1.00 51.28 185 ARG A O 1
ATOM 1499 N N . GLU A 1 186 ? 34.282 0.629 -17.865 1.00 45.69 186 GLU A N 1
ATOM 1500 C CA . GLU A 1 186 ? 34.802 -0.491 -18.640 1.00 45.69 186 GLU A CA 1
ATOM 1501 C C . GLU A 1 186 ? 34.474 -0.222 -20.111 1.00 45.69 186 GLU A C 1
ATOM 1503 O O . GLU A 1 186 ? 33.314 -0.016 -20.471 1.00 45.69 186 GLU A O 1
ATOM 1508 N N . ASP A 1 187 ? 35.518 -0.173 -20.940 1.00 44.38 187 ASP A N 1
ATOM 1509 C CA . ASP A 1 187 ? 35.473 -0.037 -22.397 1.00 44.38 187 ASP A CA 1
ATOM 1510 C C . ASP A 1 187 ? 34.757 -1.239 -23.047 1.00 44.38 187 ASP A C 1
ATOM 1512 O O . ASP A 1 187 ? 35.370 -2.112 -23.661 1.00 44.38 187 ASP A O 1
ATOM 1516 N N . GLN A 1 188 ? 33.434 -1.308 -22.917 1.00 43.97 188 GLN A N 1
ATOM 1517 C CA . GLN A 1 188 ? 32.584 -2.245 -23.646 1.00 43.97 188 GLN A CA 1
ATOM 1518 C C . GLN A 1 188 ? 31.565 -1.458 -24.461 1.00 43.97 188 GLN A C 1
ATOM 1520 O O . GLN A 1 188 ? 30.751 -0.735 -23.896 1.00 43.97 188 GLN A O 1
ATOM 1525 N N . GLN A 1 189 ? 31.687 -1.592 -25.791 1.00 47.59 189 GLN A N 1
ATOM 1526 C CA . GLN A 1 189 ? 30.779 -1.138 -26.854 1.00 47.59 189 GLN A CA 1
ATOM 1527 C C . GLN A 1 189 ? 29.732 -0.125 -26.385 1.00 47.59 189 GLN A C 1
ATOM 1529 O O . GLN A 1 189 ? 28.667 -0.504 -25.904 1.00 47.59 189 GLN A O 1
ATOM 1534 N N . LEU A 1 190 ? 30.060 1.160 -26.547 1.00 50.16 190 LEU A N 1
ATOM 1535 C CA . LEU A 1 190 ? 29.172 2.290 -26.289 1.00 50.16 190 LEU A CA 1
ATOM 1536 C C . LEU A 1 190 ? 27.815 2.059 -26.965 1.00 50.16 190 LEU A C 1
ATOM 1538 O O . LEU A 1 190 ? 27.656 2.323 -28.158 1.00 50.16 190 LEU A O 1
ATOM 1542 N N . THR A 1 191 ? 26.833 1.586 -26.198 1.00 55.81 191 THR A N 1
ATOM 1543 C CA . THR A 1 191 ? 25.425 1.744 -26.543 1.00 55.81 191 THR A CA 1
ATOM 1544 C C . THR A 1 191 ? 25.223 3.245 -26.730 1.00 55.81 191 THR A C 1
ATOM 1546 O O . THR A 1 191 ? 25.461 4.017 -25.801 1.00 55.81 191 THR A O 1
ATOM 1549 N N . THR A 1 192 ? 24.914 3.697 -27.944 1.00 60.47 192 THR A N 1
ATOM 1550 C CA . THR A 1 192 ? 24.821 5.137 -28.225 1.00 60.47 192 THR A CA 1
ATOM 1551 C C . THR A 1 192 ? 23.567 5.722 -27.570 1.00 60.47 192 THR A C 1
ATOM 1553 O O . THR A 1 192 ? 22.572 5.019 -27.386 1.00 60.47 192 THR A O 1
ATOM 1556 N N . GLU A 1 193 ? 23.570 7.018 -27.241 1.00 60.16 193 GLU A N 1
ATOM 1557 C CA . GLU A 1 193 ? 22.367 7.721 -26.749 1.00 60.16 193 GLU A CA 1
ATOM 1558 C C . GLU A 1 193 ? 21.168 7.543 -27.705 1.00 60.16 193 GLU A C 1
ATOM 1560 O O . GLU A 1 193 ? 20.021 7.461 -27.275 1.00 60.16 193 GLU A O 1
ATOM 1565 N N . GLU A 1 194 ? 21.436 7.380 -29.002 1.00 61.31 194 GLU A N 1
ATOM 1566 C CA . GLU A 1 194 ? 20.450 7.064 -30.038 1.00 61.31 194 GLU A CA 1
ATOM 1567 C C . GLU A 1 194 ? 19.832 5.662 -29.874 1.00 61.31 194 GLU A C 1
ATOM 1569 O O . GLU A 1 194 ? 18.622 5.493 -30.015 1.00 61.31 194 GLU A O 1
ATOM 1574 N N . GLN A 1 195 ? 20.622 4.647 -29.508 1.00 61.38 195 GLN A N 1
ATOM 1575 C CA . GLN A 1 195 ? 20.105 3.305 -29.212 1.00 61.38 195 GLN A CA 1
ATOM 1576 C C . GLN A 1 195 ? 19.237 3.293 -27.949 1.00 61.38 195 GLN A C 1
ATOM 1578 O O . GLN A 1 195 ? 18.237 2.574 -27.902 1.00 61.38 195 GLN A O 1
ATOM 1583 N N . VAL A 1 196 ? 19.581 4.110 -26.953 1.00 60.31 196 VAL A N 1
ATOM 1584 C CA . VAL A 1 196 ? 18.754 4.323 -25.757 1.00 60.31 196 VAL A CA 1
ATOM 1585 C C . VAL A 1 196 ? 17.451 5.027 -26.115 1.00 60.31 196 VAL A C 1
ATOM 1587 O O . VAL A 1 196 ? 16.382 4.559 -25.734 1.00 60.31 196 VAL A O 1
ATOM 1590 N N . SER A 1 197 ? 17.525 6.101 -26.901 1.00 62.78 197 SER A N 1
ATOM 1591 C CA . SER A 1 197 ? 16.355 6.844 -27.371 1.00 62.78 197 SER A CA 1
ATOM 1592 C C . SER A 1 197 ? 15.391 5.941 -28.150 1.00 62.78 197 SER A C 1
ATOM 1594 O O . SER A 1 197 ? 14.210 5.873 -27.816 1.00 62.78 197 SER A O 1
ATOM 1596 N N . ASN A 1 198 ? 15.908 5.137 -29.086 1.00 66.56 198 ASN A N 1
ATOM 1597 C CA . ASN A 1 198 ? 15.118 4.181 -29.865 1.00 66.56 198 ASN A CA 1
ATOM 1598 C C . ASN A 1 198 ? 14.438 3.114 -28.991 1.00 66.56 198 ASN A C 1
ATOM 1600 O O . ASN A 1 198 ? 13.301 2.722 -29.261 1.00 66.56 198 ASN A O 1
ATOM 1604 N N . ARG A 1 199 ? 15.098 2.648 -27.922 1.00 68.56 199 ARG A N 1
ATOM 1605 C CA . ARG A 1 199 ? 14.502 1.705 -26.959 1.00 68.56 199 ARG A CA 1
ATOM 1606 C C . ARG A 1 199 ? 13.455 2.373 -26.062 1.00 68.56 199 ARG A C 1
ATOM 1608 O O . ARG A 1 199 ? 12.429 1.755 -25.792 1.00 68.56 199 ARG A O 1
ATOM 1615 N N . GLY A 1 200 ? 13.650 3.635 -25.681 1.00 66.81 200 GLY A N 1
ATOM 1616 C CA . GLY A 1 200 ? 12.633 4.443 -25.001 1.00 66.81 200 GLY A CA 1
ATOM 1617 C C . GLY A 1 200 ? 11.383 4.658 -25.863 1.00 66.81 200 GLY A C 1
ATOM 1618 O O . GLY A 1 200 ? 10.265 4.469 -25.387 1.00 66.81 200 GLY A O 1
ATOM 1619 N N . SER A 1 201 ? 11.558 4.960 -27.153 1.00 69.94 201 SER A N 1
ATOM 1620 C CA . SER A 1 201 ? 10.457 5.040 -28.122 1.00 69.94 201 SER A CA 1
ATOM 1621 C C . SER A 1 201 ? 9.759 3.695 -28.314 1.00 69.94 201 SER A C 1
ATOM 1623 O O . SER A 1 201 ? 8.534 3.646 -28.377 1.00 69.94 201 SER A O 1
ATOM 1625 N N . LYS A 1 202 ? 10.515 2.592 -28.351 1.00 77.00 202 LYS A N 1
ATOM 1626 C CA . LYS A 1 202 ? 9.952 1.239 -28.401 1.00 77.00 202 LYS A CA 1
ATOM 1627 C C . LYS A 1 202 ? 9.088 0.937 -27.177 1.00 77.00 202 LYS A C 1
ATOM 1629 O O . LYS A 1 202 ? 7.964 0.481 -27.343 1.00 77.00 202 LYS A O 1
ATOM 1634 N N . MET A 1 203 ? 9.565 1.270 -25.979 1.00 80.19 203 MET A N 1
ATOM 1635 C CA . MET A 1 203 ? 8.784 1.107 -24.754 1.00 80.19 203 MET A CA 1
ATOM 1636 C C . MET A 1 203 ? 7.483 1.919 -24.792 1.00 80.19 203 MET A C 1
ATOM 1638 O O . MET A 1 203 ? 6.436 1.384 -24.450 1.00 80.19 203 MET A O 1
ATOM 1642 N N . LEU A 1 204 ? 7.517 3.173 -25.263 1.00 79.00 204 LEU A N 1
ATOM 1643 C CA . LEU A 1 204 ? 6.303 3.982 -25.439 1.00 79.00 204 LEU A CA 1
ATOM 1644 C C . LEU A 1 204 ? 5.286 3.318 -26.377 1.00 79.00 204 LEU A C 1
ATOM 1646 O O . LEU A 1 204 ? 4.102 3.302 -26.060 1.00 79.00 204 LEU A O 1
ATOM 1650 N N . MET A 1 205 ? 5.740 2.747 -27.496 1.00 80.00 205 MET A N 1
ATOM 1651 C CA . MET A 1 205 ? 4.864 2.028 -28.432 1.00 80.00 205 MET A CA 1
ATOM 1652 C C . MET A 1 205 ? 4.290 0.736 -27.830 1.00 80.00 205 MET A C 1
ATOM 1654 O O . MET A 1 205 ? 3.184 0.326 -28.173 1.00 80.00 205 MET A O 1
ATOM 1658 N N . GLU A 1 206 ? 5.025 0.090 -26.925 1.00 86.06 206 GLU A N 1
ATOM 1659 C CA . GLU A 1 206 ? 4.608 -1.152 -26.269 1.00 86.06 206 GLU A CA 1
ATOM 1660 C C . GLU A 1 206 ? 3.633 -0.925 -25.102 1.00 86.06 206 GLU A C 1
ATOM 1662 O O . GLU A 1 206 ? 2.927 -1.860 -24.728 1.00 86.06 206 GLU A O 1
ATOM 1667 N N . LEU A 1 207 ? 3.543 0.288 -24.539 1.00 85.25 207 LEU A N 1
ATOM 1668 C CA . LEU A 1 207 ? 2.665 0.587 -23.397 1.00 85.25 207 LEU A CA 1
ATOM 1669 C C . LEU A 1 207 ? 1.183 0.358 -23.702 1.00 85.25 207 LEU A C 1
ATOM 1671 O O . LEU A 1 207 ? 0.478 -0.185 -22.856 1.00 85.25 207 LEU A O 1
ATOM 1675 N N . ASP A 1 208 ? 0.712 0.711 -24.898 1.00 81.50 208 ASP A N 1
ATOM 1676 C CA . ASP A 1 208 ? -0.685 0.472 -25.280 1.00 81.50 208 ASP A CA 1
ATOM 1677 C C . ASP A 1 208 ? -0.982 -1.036 -25.371 1.00 81.50 208 ASP A C 1
ATOM 1679 O O . ASP A 1 208 ? -2.006 -1.510 -24.878 1.00 81.50 208 ASP A O 1
ATOM 1683 N N . SER A 1 209 ? -0.036 -1.816 -25.912 1.00 83.62 209 SER A N 1
ATOM 1684 C CA . SER A 1 209 ? -0.133 -3.284 -25.957 1.00 83.62 209 SER A CA 1
ATOM 1685 C C . SER A 1 209 ? -0.061 -3.905 -24.559 1.00 83.62 209 SER A C 1
ATOM 1687 O O . SER A 1 209 ? -0.765 -4.868 -24.262 1.00 83.62 209 SER A O 1
ATOM 1689 N N . PHE A 1 210 ? 0.758 -3.331 -23.677 1.00 87.94 210 PHE A N 1
ATOM 1690 C CA . PHE A 1 210 ? 0.855 -3.723 -22.275 1.00 87.94 210 PHE A CA 1
ATOM 1691 C C . PHE A 1 210 ? -0.455 -3.453 -21.521 1.00 87.94 210 PHE A C 1
ATOM 1693 O O . PHE A 1 210 ? -0.925 -4.312 -20.778 1.00 87.94 210 PHE A O 1
ATOM 1700 N N . GLY A 1 211 ? -1.081 -2.295 -21.752 1.00 85.88 211 GLY A N 1
ATOM 1701 C CA . GLY A 1 211 ? -2.390 -1.953 -21.197 1.00 85.88 211 GLY A CA 1
ATOM 1702 C C . GLY A 1 211 ? -3.485 -2.924 -21.638 1.00 85.88 211 GLY A C 1
ATOM 1703 O O . GLY A 1 211 ? -4.189 -3.469 -20.790 1.00 85.88 211 GLY A O 1
ATOM 1704 N N . ALA A 1 212 ? -3.565 -3.213 -22.940 1.00 84.69 212 ALA A N 1
ATOM 1705 C CA . ALA A 1 212 ? -4.512 -4.188 -23.486 1.00 84.69 212 ALA A CA 1
ATOM 1706 C C . ALA A 1 212 ? -4.275 -5.607 -22.935 1.00 84.69 212 ALA A C 1
ATOM 1708 O O . ALA A 1 212 ? -5.220 -6.331 -22.619 1.00 84.69 212 ALA A O 1
ATOM 1709 N N . GLY A 1 213 ? -3.010 -6.004 -22.761 1.00 86.12 213 GLY A N 1
ATOM 1710 C CA . GLY A 1 213 ? -2.663 -7.275 -22.131 1.00 86.12 213 GLY A CA 1
ATOM 1711 C C . GLY A 1 213 ? -3.110 -7.341 -20.668 1.00 86.12 213 GLY A C 1
ATOM 1712 O O . GLY A 1 213 ? -3.684 -8.347 -20.251 1.00 86.12 213 GLY A O 1
ATOM 1713 N N . LEU A 1 214 ? -2.899 -6.275 -19.888 1.00 89.19 214 LEU A N 1
ATOM 1714 C CA . LEU A 1 214 ? -3.367 -6.205 -18.499 1.00 89.19 214 LEU A CA 1
ATOM 1715 C C . LEU A 1 214 ? -4.891 -6.306 -18.404 1.00 89.19 214 LEU A C 1
ATOM 1717 O O . LEU A 1 214 ? -5.391 -7.032 -17.547 1.00 89.19 214 LEU A O 1
ATOM 1721 N N . GLU A 1 215 ? -5.618 -5.625 -19.288 1.00 88.06 215 GLU A N 1
ATOM 1722 C CA . GLU A 1 215 ? -7.079 -5.695 -19.362 1.00 88.06 215 GLU A CA 1
ATOM 1723 C C . GLU A 1 215 ? -7.560 -7.133 -19.600 1.00 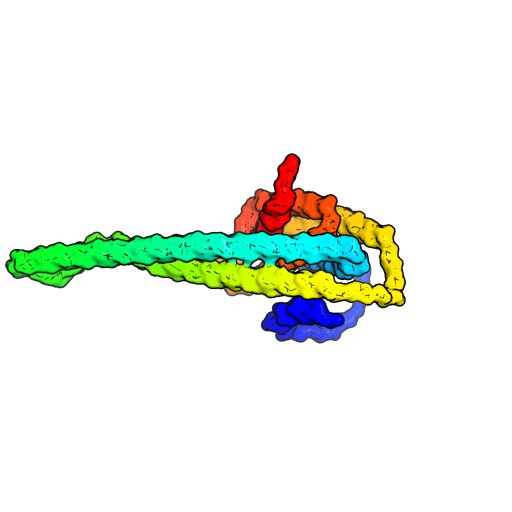88.06 215 GLU A C 1
ATOM 1725 O O . GLU A 1 215 ? -8.354 -7.659 -18.816 1.00 88.06 215 GLU A O 1
ATOM 1730 N N . ALA A 1 216 ? -6.986 -7.820 -20.592 1.00 85.56 216 ALA A N 1
ATOM 1731 C CA . ALA A 1 216 ? -7.329 -9.205 -20.910 1.00 85.56 216 ALA A CA 1
ATOM 1732 C C . ALA A 1 216 ? -7.076 -10.167 -19.732 1.00 85.56 216 ALA A C 1
ATOM 1734 O O . ALA A 1 216 ? -7.900 -11.041 -19.436 1.00 85.56 216 ALA A O 1
ATOM 1735 N N . VAL A 1 217 ? -5.953 -10.000 -19.023 1.00 86.62 217 VAL A N 1
ATOM 1736 C CA . VAL A 1 217 ? -5.630 -10.820 -17.846 1.00 86.62 217 VAL A CA 1
ATOM 1737 C C . VAL A 1 217 ? -6.564 -10.486 -16.672 1.00 86.62 217 VAL A C 1
ATOM 1739 O O . VAL A 1 217 ? -7.001 -11.391 -15.959 1.00 86.62 217 VAL A O 1
ATOM 1742 N N . MET A 1 218 ? -6.937 -9.216 -16.482 1.00 87.00 218 MET A N 1
ATOM 1743 C CA . MET A 1 218 ? -7.872 -8.786 -15.436 1.00 87.00 218 MET A CA 1
ATOM 1744 C C . MET A 1 218 ? -9.288 -9.332 -15.644 1.00 87.00 218 MET A C 1
ATOM 1746 O O . MET A 1 218 ? -9.886 -9.835 -14.690 1.00 87.00 218 MET A O 1
ATOM 1750 N N . GLU A 1 219 ? -9.822 -9.256 -16.865 1.00 83.81 219 GLU A N 1
ATOM 1751 C CA . GLU A 1 219 ? -11.128 -9.824 -17.225 1.00 83.81 219 GLU A CA 1
ATOM 1752 C C . GLU A 1 219 ? -11.176 -11.333 -17.000 1.00 83.81 219 GLU A C 1
ATOM 1754 O O . GLU A 1 219 ? -12.199 -11.898 -16.604 1.00 83.81 219 GLU A O 1
ATOM 1759 N N . ARG A 1 220 ? -10.063 -12.013 -17.269 1.00 79.44 220 ARG A N 1
ATOM 1760 C CA . ARG A 1 220 ? -9.973 -13.454 -17.085 1.00 79.44 220 ARG A CA 1
ATOM 1761 C C . ARG A 1 220 ? -9.827 -13.847 -15.625 1.00 79.44 220 ARG A C 1
ATOM 1763 O O . ARG A 1 220 ? -10.571 -14.705 -15.167 1.00 79.44 220 ARG A O 1
ATOM 1770 N N . SER A 1 221 ? -8.960 -13.162 -14.885 1.00 80.69 221 SER A N 1
ATOM 1771 C CA . SER A 1 221 ? -8.829 -13.353 -13.442 1.00 80.69 221 SER A CA 1
ATOM 1772 C C . SER A 1 221 ? -10.181 -13.183 -12.738 1.00 80.69 221 SER A C 1
ATOM 1774 O O . SER A 1 221 ? -10.539 -14.009 -11.902 1.00 80.69 221 SER A O 1
ATOM 1776 N N . ALA A 1 222 ? -10.978 -12.185 -13.138 1.00 77.06 222 ALA A N 1
ATOM 1777 C CA . ALA A 1 222 ? -12.329 -11.980 -12.616 1.00 77.06 222 ALA A CA 1
ATOM 1778 C C . ALA A 1 222 ? -13.290 -13.136 -12.954 1.00 77.06 222 ALA A C 1
ATOM 1780 O O . ALA A 1 222 ? -14.025 -13.589 -12.077 1.00 77.06 222 ALA A O 1
ATOM 1781 N N . ARG A 1 223 ? -13.263 -13.646 -14.196 1.00 76.50 223 ARG A N 1
ATOM 1782 C CA . ARG A 1 223 ? -14.054 -14.824 -14.598 1.00 76.50 223 ARG A CA 1
ATOM 1783 C C . ARG A 1 223 ? -13.673 -16.055 -13.782 1.00 76.50 223 ARG A C 1
ATOM 1785 O O . ARG A 1 223 ? -14.548 -16.684 -13.199 1.00 76.50 223 ARG A O 1
ATOM 1792 N N . ASP A 1 224 ? -12.386 -16.361 -13.680 1.00 73.06 224 ASP A N 1
ATOM 1793 C CA . ASP A 1 224 ? -11.901 -17.563 -12.997 1.00 73.06 224 ASP A CA 1
ATOM 1794 C C . ASP A 1 224 ? -12.202 -17.529 -11.482 1.00 73.06 224 ASP A C 1
ATOM 1796 O O . ASP A 1 224 ? -12.481 -18.570 -10.888 1.00 73.06 224 ASP A O 1
ATOM 1800 N N . HIS A 1 225 ? -12.252 -16.337 -10.867 1.00 67.69 225 HIS A N 1
ATOM 1801 C CA . HIS A 1 225 ? -12.691 -16.164 -9.473 1.00 67.69 225 HIS A CA 1
ATOM 1802 C C . HIS A 1 225 ? -14.205 -16.371 -9.278 1.00 67.69 225 HIS A C 1
ATOM 1804 O O . HIS A 1 225 ? -14.617 -16.863 -8.228 1.00 67.69 225 HIS A O 1
ATOM 1810 N N . GLN A 1 226 ? -15.050 -16.034 -10.261 1.00 61.47 226 GLN A N 1
ATOM 1811 C CA . GLN A 1 226 ? -16.509 -16.208 -10.158 1.00 61.47 226 GLN A CA 1
ATOM 1812 C C . GLN A 1 226 ? -16.950 -17.681 -10.199 1.00 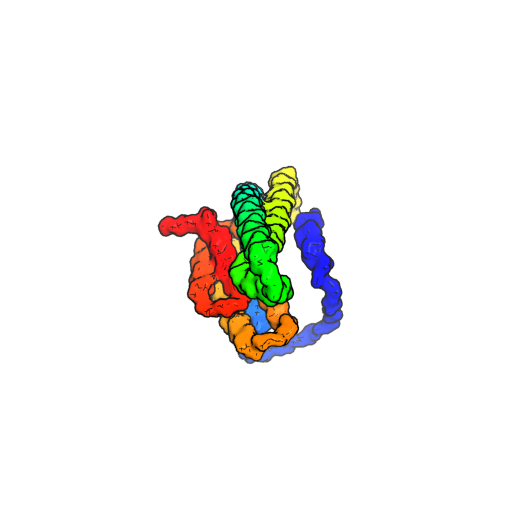61.47 226 GLN A C 1
ATOM 1814 O O . GLN A 1 226 ? -17.987 -18.019 -9.630 1.00 61.47 226 GLN A O 1
ATOM 1819 N N . TYR A 1 227 ? -16.174 -18.566 -10.832 1.00 52.97 227 TYR A N 1
ATOM 1820 C CA . TYR A 1 227 ? -16.556 -19.972 -11.025 1.00 52.97 227 TYR A CA 1
ATOM 1821 C C . TYR A 1 227 ? -16.096 -20.931 -9.916 1.00 52.97 227 TYR A C 1
ATOM 1823 O O . TYR A 1 227 ? -16.455 -22.107 -9.964 1.00 52.97 227 TYR A O 1
ATOM 1831 N N . SER A 1 228 ? -15.342 -20.471 -8.909 1.00 51.12 228 SER A N 1
ATOM 1832 C CA . SER A 1 228 ? -14.818 -21.359 -7.858 1.00 51.12 228 SER A CA 1
ATOM 1833 C C . SER A 1 228 ? -14.815 -20.734 -6.450 1.00 51.12 228 SER A C 1
ATOM 1835 O O . SER A 1 228 ? -13.760 -20.658 -5.812 1.00 51.12 228 SER A O 1
ATOM 1837 N N . PRO A 1 229 ? -15.972 -20.297 -5.910 1.00 45.25 229 PRO A N 1
ATOM 1838 C CA . PRO A 1 229 ? -16.036 -19.777 -4.551 1.00 45.25 229 PRO A CA 1
ATOM 1839 C C . PRO A 1 229 ? -15.958 -20.949 -3.559 1.00 45.25 229 PRO A C 1
ATOM 1841 O O . PRO A 1 229 ? -16.959 -21.602 -3.274 1.00 45.25 229 PRO A O 1
ATOM 1844 N N . GLY A 1 230 ? -14.761 -21.241 -3.037 1.00 47.75 230 GLY A N 1
ATOM 1845 C CA . GLY A 1 230 ? -14.607 -22.108 -1.859 1.00 47.75 230 GLY A CA 1
ATOM 1846 C C . GLY A 1 230 ? -13.648 -23.299 -1.948 1.00 47.75 230 GLY A C 1
ATOM 1847 O O . GLY A 1 230 ? -13.692 -24.144 -1.058 1.00 47.75 230 GLY A O 1
ATOM 1848 N N . SER A 1 231 ? -12.763 -23.398 -2.945 1.00 41.72 231 SER A N 1
ATOM 1849 C CA . SER A 1 231 ? -11.697 -24.418 -2.935 1.00 41.72 231 SER A CA 1
ATOM 1850 C C . SER A 1 231 ? -10.324 -23.789 -2.730 1.00 41.72 231 SER A C 1
ATOM 1852 O O . SER A 1 231 ? -10.056 -22.738 -3.300 1.00 41.72 231 SER A O 1
ATOM 1854 N N . ASN A 1 232 ? -9.453 -24.467 -1.975 1.00 50.88 232 ASN A N 1
ATOM 1855 C CA . ASN A 1 232 ? -8.015 -24.195 -1.845 1.00 50.88 232 ASN A CA 1
ATOM 1856 C C . ASN A 1 232 ? -7.421 -23.520 -3.092 1.00 50.88 232 ASN A C 1
ATOM 1858 O O . ASN A 1 232 ? -7.598 -24.054 -4.188 1.00 50.88 232 ASN A O 1
ATOM 1862 N N . HIS A 1 233 ? -6.716 -22.394 -2.905 1.00 54.59 233 HIS A N 1
ATOM 1863 C CA . HIS A 1 233 ? -6.181 -21.550 -3.979 1.00 54.59 233 HIS A CA 1
ATOM 1864 C C . HIS A 1 233 ? -5.687 -22.367 -5.175 1.00 54.59 233 HIS A C 1
ATOM 1866 O O . HIS A 1 233 ? -4.674 -23.083 -5.095 1.00 54.59 233 HIS A O 1
ATOM 1872 N N . THR A 1 234 ? -6.423 -22.277 -6.283 1.00 66.50 234 THR A N 1
ATOM 1873 C CA . THR A 1 234 ? -6.096 -23.017 -7.504 1.00 66.50 234 THR A CA 1
ATOM 1874 C C . THR A 1 234 ? -4.709 -22.595 -8.004 1.00 66.50 234 THR A C 1
ATOM 1876 O O . THR A 1 234 ? -4.185 -21.536 -7.644 1.00 66.50 234 THR A O 1
ATOM 1879 N N . ALA A 1 235 ? -4.049 -23.436 -8.806 1.00 70.38 235 ALA A N 1
ATOM 1880 C CA . ALA A 1 235 ? -2.741 -23.089 -9.375 1.00 70.38 235 ALA A CA 1
ATOM 1881 C C . ALA A 1 235 ? -2.786 -21.750 -10.145 1.00 70.38 235 ALA A C 1
ATOM 1883 O O . ALA A 1 235 ? -1.871 -20.945 -9.996 1.00 70.38 235 ALA A O 1
ATOM 1884 N N . ALA A 1 236 ? -3.892 -21.483 -10.848 1.00 71.75 236 ALA A N 1
ATOM 1885 C CA . ALA A 1 236 ? -4.140 -20.237 -11.572 1.00 71.75 236 ALA A CA 1
ATOM 1886 C C . ALA A 1 236 ? -4.265 -19.016 -10.643 1.00 71.75 236 ALA A C 1
ATOM 1888 O O . ALA A 1 236 ? -3.678 -17.972 -10.905 1.00 71.75 236 ALA A O 1
ATOM 1889 N N . GLU A 1 237 ? -4.964 -19.137 -9.511 1.00 75.69 237 GLU A N 1
ATOM 1890 C CA . GLU A 1 237 ? -5.084 -18.035 -8.546 1.00 75.69 237 GLU A CA 1
ATOM 1891 C C . GLU A 1 237 ? -3.726 -17.652 -7.940 1.00 75.69 237 GLU A C 1
ATOM 1893 O O . GLU A 1 237 ? -3.394 -16.470 -7.823 1.00 75.69 237 GLU A O 1
ATOM 1898 N N . ARG A 1 238 ? -2.891 -18.651 -7.626 1.00 79.69 238 ARG A N 1
ATOM 1899 C CA . ARG A 1 238 ? -1.508 -18.415 -7.182 1.00 79.69 238 ARG A CA 1
ATOM 1900 C C . ARG A 1 238 ? -0.667 -17.736 -8.259 1.00 79.69 238 ARG A C 1
ATOM 1902 O O . ARG A 1 238 ? 0.174 -16.902 -7.928 1.00 79.69 238 ARG A O 1
ATOM 1909 N N . GLU A 1 239 ? -0.890 -18.073 -9.523 1.00 83.69 239 GLU A N 1
ATOM 1910 C CA . GLU A 1 239 ? -0.211 -17.448 -10.654 1.00 83.69 239 GLU A CA 1
ATOM 1911 C C . GLU A 1 239 ? -0.621 -15.978 -10.824 1.00 83.69 239 GLU A C 1
ATOM 1913 O O . GLU A 1 239 ? 0.247 -15.116 -10.950 1.00 83.69 239 GLU A O 1
ATOM 1918 N N . TYR A 1 240 ? -1.915 -15.661 -10.700 1.00 85.62 240 TYR A N 1
ATOM 1919 C CA . TYR A 1 240 ? -2.409 -14.282 -10.728 1.00 85.62 240 TYR A CA 1
ATOM 1920 C C . TYR A 1 240 ? -1.890 -13.443 -9.560 1.00 85.62 240 TYR A C 1
ATOM 1922 O O . TYR A 1 240 ? -1.506 -12.290 -9.754 1.00 85.62 240 TYR A O 1
ATOM 1930 N N . LEU A 1 241 ? -1.829 -14.013 -8.353 1.00 83.44 241 LEU A N 1
ATOM 1931 C CA . LEU A 1 241 ? -1.240 -13.350 -7.186 1.00 83.44 241 LEU A CA 1
ATOM 1932 C C . LEU A 1 241 ? 0.263 -13.111 -7.363 1.00 83.44 241 LEU A C 1
ATOM 1934 O O . LEU A 1 241 ? 0.767 -12.046 -7.003 1.00 83.44 241 LEU A O 1
ATOM 1938 N N . ARG A 1 242 ? 0.981 -14.084 -7.936 1.00 84.81 242 ARG A N 1
ATOM 1939 C CA . ARG A 1 242 ? 2.402 -13.937 -8.260 1.00 84.81 242 ARG A CA 1
ATOM 1940 C C . ARG A 1 242 ? 2.614 -12.826 -9.284 1.00 84.81 242 ARG A C 1
ATOM 1942 O O . ARG A 1 242 ? 3.419 -11.939 -9.027 1.00 84.81 242 ARG A O 1
ATOM 1949 N N . PHE A 1 243 ? 1.866 -12.837 -10.382 1.00 87.94 243 PHE A N 1
ATOM 1950 C CA . PHE A 1 243 ? 1.950 -11.805 -11.410 1.00 87.94 243 PHE A CA 1
ATOM 1951 C C . PHE A 1 243 ? 1.626 -10.413 -10.861 1.00 87.94 243 PHE A C 1
ATOM 1953 O O . PHE A 1 243 ? 2.368 -9.470 -11.114 1.00 87.94 243 PHE A O 1
ATOM 1960 N N . ALA A 1 244 ? 0.568 -10.287 -10.056 1.00 86.25 244 ALA A N 1
ATOM 1961 C CA . ALA A 1 244 ? 0.190 -9.032 -9.407 1.00 86.25 244 ALA A CA 1
ATOM 1962 C C . ALA A 1 244 ? 1.335 -8.450 -8.558 1.00 86.25 244 ALA A C 1
ATOM 1964 O O . ALA A 1 244 ? 1.638 -7.260 -8.649 1.00 86.25 244 ALA A O 1
ATOM 1965 N N . ARG A 1 245 ? 2.015 -9.300 -7.779 1.00 83.94 245 ARG A N 1
ATOM 1966 C CA . ARG A 1 245 ? 3.189 -8.903 -6.994 1.00 83.94 245 ARG A CA 1
ATOM 1967 C C . ARG A 1 245 ? 4.361 -8.491 -7.884 1.00 83.94 245 ARG A C 1
ATOM 1969 O O . ARG A 1 245 ? 4.954 -7.448 -7.638 1.00 83.94 245 ARG A O 1
ATOM 1976 N N . ASP A 1 246 ? 4.683 -9.283 -8.904 1.00 85.75 246 ASP A N 1
ATOM 1977 C CA . ASP A 1 246 ? 5.825 -9.015 -9.787 1.00 85.75 246 ASP A CA 1
ATOM 1978 C C . ASP A 1 246 ? 5.609 -7.722 -10.606 1.00 85.75 246 ASP A C 1
ATOM 1980 O O . ASP A 1 246 ? 6.557 -6.976 -10.872 1.00 85.75 246 ASP A O 1
ATOM 1984 N N . LEU A 1 247 ? 4.354 -7.429 -10.971 1.00 89.12 247 LEU A N 1
ATOM 1985 C CA . LEU A 1 247 ? 3.926 -6.174 -11.590 1.00 89.12 247 LEU A CA 1
ATOM 1986 C C . LEU A 1 247 ? 4.177 -4.985 -10.657 1.00 89.12 247 LEU A C 1
ATOM 1988 O O . LEU A 1 247 ? 4.818 -4.016 -11.061 1.00 89.12 247 LEU A O 1
ATOM 1992 N N . GLU A 1 248 ? 3.695 -5.057 -9.414 1.00 84.44 248 GLU A N 1
ATOM 1993 C CA . GLU A 1 248 ? 3.928 -4.009 -8.414 1.00 84.44 248 GLU A CA 1
ATOM 1994 C C . GLU A 1 248 ? 5.416 -3.780 -8.170 1.00 84.44 248 GLU A C 1
ATOM 1996 O O . GLU A 1 248 ? 5.875 -2.639 -8.200 1.00 84.44 248 GLU A O 1
ATOM 2001 N N . GLU A 1 249 ? 6.177 -4.855 -7.978 1.00 80.25 249 GLU A N 1
ATOM 2002 C CA . GLU A 1 249 ? 7.615 -4.795 -7.733 1.00 80.25 249 GLU A CA 1
ATOM 2003 C C . GLU A 1 249 ? 8.350 -4.102 -8.884 1.00 80.25 249 GLU A C 1
ATOM 2005 O O . GLU A 1 249 ? 9.152 -3.196 -8.651 1.00 80.25 249 GLU A O 1
ATOM 2010 N N . PHE A 1 250 ? 8.040 -4.461 -10.134 1.00 84.62 250 PHE A N 1
ATOM 2011 C CA . PHE A 1 250 ? 8.649 -3.822 -11.297 1.00 84.62 250 PHE A CA 1
ATOM 2012 C C . PHE A 1 250 ? 8.424 -2.308 -11.295 1.00 84.62 250 PHE A C 1
ATOM 2014 O O . PHE A 1 250 ? 9.380 -1.538 -11.403 1.00 84.62 250 PHE A O 1
ATOM 2021 N N . TRP A 1 251 ? 7.178 -1.863 -11.140 1.00 84.25 251 TRP A N 1
ATOM 2022 C CA . TRP A 1 251 ? 6.873 -0.434 -11.178 1.00 84.25 251 TRP A CA 1
ATOM 2023 C C . TRP A 1 251 ? 7.406 0.307 -9.955 1.00 84.25 251 TRP A C 1
ATOM 2025 O O . TRP A 1 251 ? 7.774 1.469 -10.074 1.00 84.25 251 TRP A O 1
ATOM 2035 N N . LEU A 1 252 ? 7.522 -0.345 -8.800 1.00 74.94 252 LEU A N 1
ATOM 2036 C CA . LEU A 1 252 ? 8.152 0.247 -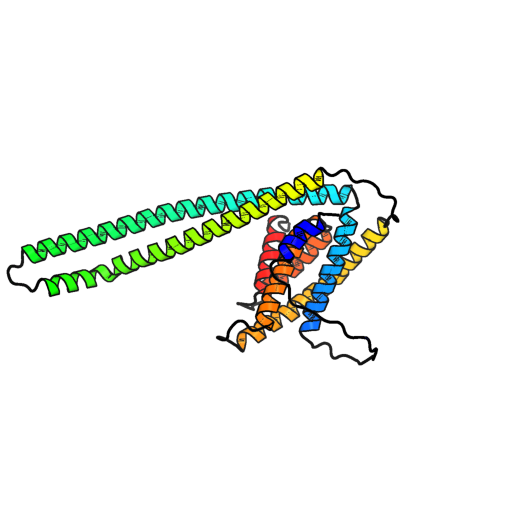7.621 1.00 74.94 252 LEU A CA 1
ATOM 2037 C C . LEU A 1 252 ? 9.658 0.468 -7.810 1.00 74.94 252 LEU A C 1
ATOM 2039 O O . LEU A 1 252 ? 10.170 1.500 -7.377 1.00 74.94 252 LEU A O 1
ATOM 2043 N N . VAL A 1 253 ? 10.354 -0.470 -8.457 1.00 73.69 253 VAL A N 1
ATOM 2044 C CA . VAL A 1 253 ? 11.818 -0.439 -8.610 1.00 73.69 253 VAL A CA 1
ATOM 2045 C C . VAL A 1 253 ? 12.258 0.420 -9.798 1.00 73.69 253 VAL A C 1
ATOM 2047 O O . VAL A 1 253 ? 13.189 1.216 -9.680 1.00 73.69 253 VAL A O 1
ATOM 2050 N N . TYR A 1 254 ? 11.613 0.261 -10.955 1.00 75.06 254 TYR A N 1
ATOM 2051 C CA . TYR A 1 254 ? 12.149 0.757 -12.227 1.00 75.06 254 TYR A CA 1
ATOM 2052 C C . TYR A 1 254 ? 11.575 2.098 -12.683 1.00 75.06 254 TYR A C 1
ATOM 2054 O O . TYR A 1 254 ? 12.119 2.716 -13.593 1.00 75.06 254 TYR A O 1
ATOM 2062 N N . ARG A 1 255 ? 10.519 2.602 -12.046 1.00 73.69 255 ARG A N 1
ATOM 2063 C CA . ARG A 1 255 ? 9.861 3.846 -12.474 1.00 73.69 255 ARG A CA 1
ATOM 2064 C C . ARG A 1 255 ? 10.754 5.085 -12.487 1.00 73.69 255 ARG A C 1
ATOM 2066 O O . ARG A 1 255 ? 10.635 5.901 -13.385 1.00 73.69 255 ARG A O 1
ATOM 2073 N N . ASN A 1 256 ? 11.679 5.209 -11.537 1.00 68.88 256 ASN A N 1
ATOM 2074 C CA . ASN A 1 256 ? 12.558 6.381 -11.442 1.00 68.88 256 ASN A CA 1
ATOM 2075 C C . ASN A 1 256 ? 13.654 6.374 -12.518 1.00 68.88 256 ASN A C 1
ATOM 2077 O O . ASN A 1 256 ? 14.389 7.343 -12.674 1.00 68.88 256 ASN A O 1
ATOM 2081 N N . TRP A 1 257 ? 13.762 5.268 -13.251 1.00 70.88 257 TRP A N 1
ATOM 2082 C CA . TRP A 1 257 ? 14.647 5.108 -14.392 1.00 70.88 257 TRP A CA 1
ATOM 2083 C C . TRP A 1 257 ? 13.918 5.401 -15.712 1.00 70.88 257 TRP A C 1
ATOM 2085 O O . TRP A 1 257 ? 14.559 5.480 -16.758 1.00 70.88 257 TRP A O 1
ATOM 2095 N N . LEU A 1 258 ? 12.588 5.563 -15.684 1.00 71.38 258 LEU A N 1
ATOM 2096 C CA . LEU A 1 258 ? 11.779 5.846 -16.866 1.00 71.38 258 LEU A CA 1
ATOM 2097 C C . LEU A 1 258 ? 11.760 7.344 -17.191 1.00 71.38 258 LEU A C 1
ATOM 2099 O O . LEU A 1 258 ? 11.646 8.171 -16.288 1.00 71.38 258 LEU A O 1
ATOM 2103 N N . PRO A 1 259 ? 11.779 7.715 -18.484 1.00 68.81 259 PRO A N 1
ATOM 2104 C CA . PRO A 1 259 ? 11.465 9.076 -18.906 1.00 68.81 259 PRO A CA 1
ATOM 2105 C C . PRO A 1 259 ? 10.059 9.507 -18.456 1.00 68.81 259 PRO A C 1
ATOM 2107 O O . PRO A 1 259 ? 9.124 8.707 -18.519 1.00 68.81 259 PRO A O 1
ATOM 2110 N N . HIS A 1 260 ? 9.874 10.788 -18.112 1.00 72.50 260 HIS A N 1
ATOM 2111 C CA . HIS A 1 260 ? 8.575 11.334 -17.675 1.00 72.50 260 HIS A CA 1
ATOM 2112 C C . HIS A 1 260 ? 7.423 11.016 -18.639 1.00 72.50 260 HIS A C 1
ATOM 2114 O O . HIS A 1 260 ? 6.367 10.585 -18.204 1.00 72.50 260 HIS A O 1
ATOM 2120 N N . VAL A 1 261 ? 7.647 11.106 -19.954 1.00 68.94 261 VAL A N 1
ATOM 2121 C CA . VAL A 1 261 ? 6.617 10.801 -20.968 1.00 68.94 261 VAL A CA 1
ATOM 2122 C C . VAL A 1 261 ? 6.130 9.346 -20.883 1.00 68.94 261 VAL A C 1
ATOM 2124 O O . VAL A 1 261 ? 4.949 9.063 -21.097 1.00 68.94 261 VAL A O 1
ATOM 2127 N N . VAL A 1 262 ? 7.025 8.412 -20.541 1.00 77.75 262 VAL A N 1
ATOM 2128 C CA . VAL A 1 262 ? 6.654 7.011 -20.301 1.00 77.75 262 VAL A CA 1
ATOM 2129 C C . VAL A 1 262 ? 5.833 6.899 -19.021 1.00 77.75 262 VAL A C 1
ATOM 2131 O O . VAL A 1 262 ? 4.820 6.201 -19.008 1.00 77.75 262 VAL A O 1
ATOM 2134 N N . MET A 1 263 ? 6.227 7.621 -17.972 1.00 81.69 263 MET A N 1
ATOM 2135 C CA . MET A 1 263 ? 5.502 7.652 -16.702 1.00 81.69 263 MET A CA 1
ATOM 2136 C C . MET A 1 263 ? 4.099 8.245 -16.837 1.00 81.69 263 MET A C 1
ATOM 2138 O O . MET A 1 263 ? 3.157 7.668 -16.298 1.00 81.69 263 MET A O 1
ATOM 2142 N N . ASP A 1 264 ? 3.926 9.322 -17.599 1.00 78.75 264 ASP A N 1
ATOM 2143 C CA . ASP A 1 264 ? 2.623 9.945 -17.857 1.00 78.75 264 ASP A CA 1
ATOM 2144 C C . ASP A 1 264 ? 1.699 8.989 -18.617 1.00 78.75 264 ASP A C 1
ATOM 2146 O O . ASP A 1 264 ? 0.538 8.780 -18.249 1.00 78.75 264 ASP A O 1
ATOM 2150 N N . THR A 1 265 ? 2.240 8.346 -19.654 1.00 80.94 265 THR A N 1
ATOM 2151 C CA . THR A 1 265 ? 1.500 7.382 -20.476 1.00 80.94 265 THR A CA 1
ATOM 2152 C C . THR A 1 265 ? 1.090 6.163 -19.651 1.00 80.94 265 THR A C 1
ATOM 2154 O O . THR A 1 265 ? -0.081 5.779 -19.663 1.00 80.94 265 THR A O 1
ATOM 2157 N N . ALA A 1 266 ? 2.017 5.601 -18.870 1.00 86.56 266 ALA A N 1
ATOM 2158 C CA . ALA A 1 266 ? 1.735 4.499 -17.959 1.00 86.56 266 ALA A CA 1
ATOM 2159 C C . ALA A 1 266 ? 0.680 4.895 -16.915 1.00 86.56 266 ALA A C 1
ATOM 2161 O O . ALA A 1 266 ? -0.291 4.169 -16.722 1.00 86.56 266 ALA A O 1
ATOM 2162 N N . THR A 1 267 ? 0.808 6.072 -16.294 1.00 86.31 267 THR A N 1
ATOM 2163 C CA . THR A 1 267 ? -0.141 6.576 -15.286 1.00 86.31 267 THR A CA 1
ATOM 2164 C C . THR A 1 267 ? -1.556 6.684 -15.850 1.00 86.31 267 THR A C 1
ATOM 2166 O O . THR A 1 267 ? -2.510 6.267 -15.191 1.00 86.31 267 THR A O 1
ATOM 2169 N N . ARG A 1 268 ? -1.708 7.168 -17.090 1.00 86.25 268 ARG A N 1
ATOM 2170 C CA . ARG A 1 268 ? -3.003 7.229 -17.785 1.00 86.25 268 ARG A CA 1
ATOM 2171 C C . ARG A 1 268 ? -3.598 5.839 -18.033 1.00 86.25 268 ARG A C 1
ATOM 2173 O O . ARG A 1 268 ? -4.795 5.646 -17.827 1.00 86.25 268 ARG A O 1
ATOM 2180 N N . ILE A 1 269 ? -2.776 4.877 -18.450 1.00 87.19 269 ILE A N 1
ATOM 2181 C CA . ILE A 1 269 ? -3.208 3.490 -18.675 1.00 87.19 269 ILE A CA 1
ATOM 2182 C C . ILE A 1 269 ? -3.655 2.855 -17.352 1.00 87.19 269 ILE A C 1
ATOM 2184 O O . ILE A 1 269 ? -4.768 2.338 -17.262 1.00 87.19 269 ILE A O 1
ATOM 2188 N N . PHE A 1 270 ? -2.843 2.961 -16.295 1.00 90.19 270 PHE A N 1
ATOM 2189 C CA . PHE A 1 270 ? -3.178 2.429 -14.972 1.00 90.19 270 PHE A CA 1
ATOM 2190 C C . PHE A 1 270 ? -4.430 3.085 -14.376 1.00 90.19 270 PHE A C 1
ATOM 2192 O O . PHE A 1 270 ? -5.240 2.386 -13.769 1.00 90.19 270 PHE A O 1
ATOM 2199 N N . PHE A 1 271 ? -4.639 4.388 -14.595 1.00 88.94 271 PHE A N 1
ATOM 2200 C CA . PHE A 1 271 ? -5.882 5.066 -14.221 1.00 88.94 271 PHE A CA 1
ATOM 2201 C C . PHE A 1 271 ? -7.096 4.411 -14.886 1.00 88.94 271 PHE A C 1
ATOM 2203 O O . PHE A 1 271 ? -8.018 3.984 -14.188 1.00 88.94 271 PHE A O 1
ATOM 2210 N N . SER A 1 272 ? -7.064 4.275 -16.216 1.00 86.56 272 SER A N 1
ATOM 2211 C CA . SER A 1 272 ? -8.158 3.680 -16.991 1.00 86.56 272 SER A CA 1
ATOM 2212 C C . SER A 1 272 ? -8.478 2.259 -16.519 1.00 86.56 272 SER A C 1
ATOM 2214 O O . SER A 1 272 ? -9.636 1.922 -16.287 1.00 86.56 272 SER A O 1
ATOM 2216 N N . LEU A 1 273 ? -7.447 1.441 -16.295 1.00 86.69 273 LEU A N 1
ATOM 2217 C CA . LEU A 1 273 ? -7.610 0.054 -15.856 1.00 86.69 273 LEU A CA 1
ATOM 2218 C C . LEU A 1 273 ? -8.113 -0.053 -14.406 1.00 86.69 273 LEU A C 1
ATOM 2220 O O . LEU A 1 273 ? -8.926 -0.928 -14.096 1.00 86.69 273 LEU A O 1
ATOM 2224 N N . SER A 1 274 ? -7.686 0.848 -13.514 1.00 83.81 274 SER A N 1
ATOM 2225 C CA . SER A 1 274 ? -8.120 0.858 -12.106 1.00 83.81 274 SER A CA 1
ATOM 2226 C C . SER A 1 274 ? -9.627 1.118 -11.941 1.00 83.81 274 SER A C 1
ATOM 2228 O O . SER A 1 274 ? -10.257 0.586 -11.018 1.00 83.81 274 SER A O 1
ATOM 2230 N N . ALA A 1 275 ? -10.218 1.868 -12.879 1.00 78.25 275 ALA A N 1
ATOM 2231 C CA . ALA A 1 275 ? -11.633 2.233 -12.895 1.00 78.25 275 ALA A CA 1
ATOM 2232 C C . ALA A 1 275 ? -12.582 1.095 -13.335 1.00 78.25 275 ALA A C 1
ATOM 2234 O O . ALA A 1 275 ? -13.796 1.234 -13.194 1.00 78.25 275 ALA A O 1
ATOM 2235 N N . SER A 1 276 ? -12.060 -0.030 -13.841 1.00 70.62 276 SER A N 1
ATOM 2236 C CA . SER A 1 276 ? -12.864 -1.202 -14.241 1.00 70.62 276 SER A CA 1
ATOM 2237 C C . SER A 1 276 ? -13.642 -1.820 -13.062 1.00 70.62 276 SER A C 1
ATOM 2239 O O . SER A 1 276 ? -13.217 -1.716 -11.921 1.00 70.62 276 SER A O 1
ATOM 2241 N N . VAL A 1 277 ? -14.783 -2.483 -13.295 1.00 56.25 277 VAL A N 1
ATOM 2242 C CA . VAL A 1 277 ? -15.748 -2.887 -12.231 1.00 56.25 277 VAL A CA 1
ATOM 2243 C C . VAL A 1 277 ? -15.416 -4.241 -11.561 1.00 56.25 277 VAL A C 1
ATOM 2245 O O . VAL A 1 277 ? -16.179 -4.755 -10.751 1.00 56.25 277 VAL A O 1
ATOM 2248 N N . ASN A 1 278 ? -14.254 -4.840 -11.834 1.00 64.31 278 ASN A N 1
ATOM 2249 C CA . ASN A 1 278 ? -13.940 -6.200 -11.368 1.00 64.31 278 ASN A CA 1
ATOM 2250 C C . ASN A 1 278 ? -13.493 -6.226 -9.894 1.00 64.31 278 ASN A C 1
ATOM 2252 O O . ASN A 1 278 ? -12.297 -6.175 -9.593 1.00 64.31 278 ASN A O 1
ATOM 2256 N N . GLU A 1 279 ? -14.435 -6.241 -8.951 1.00 61.28 279 GLU A N 1
ATOM 2257 C CA . GLU A 1 279 ? -14.150 -6.426 -7.520 1.00 61.28 279 GLU A CA 1
ATOM 2258 C C . GLU A 1 279 ? -13.548 -7.816 -7.251 1.00 61.28 279 GLU A C 1
ATOM 2260 O O . GLU A 1 279 ? -13.965 -8.815 -7.830 1.00 61.28 279 GLU A O 1
ATOM 2265 N N . GLY A 1 280 ? -12.516 -7.877 -6.403 1.00 66.62 280 GLY A N 1
ATOM 2266 C CA . GLY A 1 280 ? -11.840 -9.129 -6.035 1.00 66.62 280 GLY A CA 1
ATOM 2267 C C . GLY A 1 280 ? -10.700 -9.582 -6.958 1.00 66.62 280 GLY A C 1
ATOM 2268 O O . GLY A 1 280 ? -9.972 -10.497 -6.590 1.00 66.62 280 GLY A O 1
ATOM 2269 N N . CYS A 1 281 ? -10.465 -8.928 -8.102 1.00 81.12 281 CYS A N 1
ATOM 2270 C CA . CYS A 1 281 ? -9.348 -9.272 -8.991 1.00 81.12 281 CYS A CA 1
ATOM 2271 C C . CYS A 1 281 ? -7.985 -8.846 -8.384 1.00 81.12 281 CYS A C 1
ATOM 2273 O O . CYS A 1 281 ? -7.744 -7.643 -8.212 1.00 81.12 281 CYS A O 1
ATOM 2275 N N . PRO A 1 282 ? -7.051 -9.778 -8.092 1.00 81.75 282 PRO A N 1
ATOM 2276 C CA . PRO A 1 282 ? -5.760 -9.447 -7.480 1.00 81.75 282 PRO A CA 1
ATOM 2277 C C . PRO A 1 282 ? -4.898 -8.535 -8.363 1.00 81.75 282 PRO A C 1
ATOM 2279 O O . PRO A 1 282 ? -4.200 -7.660 -7.851 1.00 81.75 282 PRO A O 1
ATOM 2282 N N . ILE A 1 283 ? -4.997 -8.688 -9.685 1.00 86.81 283 ILE A N 1
ATOM 2283 C CA . ILE A 1 283 ? -4.236 -7.898 -10.661 1.00 86.81 283 ILE A CA 1
ATOM 2284 C C . ILE A 1 283 ? -4.793 -6.481 -10.760 1.00 86.81 283 ILE A C 1
ATOM 2286 O O . ILE A 1 283 ? -4.024 -5.526 -10.780 1.00 86.81 283 ILE A O 1
ATOM 2290 N N . ARG A 1 284 ? -6.119 -6.312 -10.714 1.00 86.50 284 ARG A N 1
ATOM 2291 C CA . ARG A 1 284 ? -6.730 -4.981 -10.614 1.00 86.50 284 ARG A CA 1
ATOM 2292 C C . ARG A 1 284 ? -6.280 -4.268 -9.343 1.00 86.50 284 ARG A C 1
ATOM 2294 O O . ARG A 1 284 ? -5.929 -3.095 -9.384 1.00 86.50 284 ARG A O 1
ATOM 2301 N N . ASN A 1 285 ? -6.265 -4.976 -8.214 1.00 84.62 285 ASN A N 1
ATOM 2302 C CA . ASN A 1 285 ? -5.812 -4.405 -6.948 1.00 84.62 285 ASN A CA 1
ATOM 2303 C C . ASN A 1 285 ? -4.350 -3.942 -7.032 1.00 84.62 285 ASN A C 1
ATOM 2305 O O . ASN A 1 285 ? -4.020 -2.878 -6.508 1.00 84.62 285 ASN A O 1
ATOM 2309 N N . ALA A 1 286 ? -3.500 -4.704 -7.725 1.00 86.19 286 ALA A N 1
ATOM 2310 C CA . ALA A 1 286 ? -2.129 -4.313 -8.030 1.00 86.19 286 ALA A CA 1
ATOM 2311 C C . ALA A 1 286 ? -2.056 -3.070 -8.925 1.00 86.19 286 ALA A C 1
ATOM 2313 O O . ALA A 1 286 ? -1.402 -2.099 -8.560 1.00 86.19 286 ALA A O 1
ATOM 2314 N N . VAL A 1 287 ? -2.789 -3.048 -10.040 1.00 88.38 287 VAL A N 1
ATOM 2315 C CA . VAL A 1 287 ? -2.916 -1.894 -10.952 1.00 88.38 287 VAL A CA 1
ATOM 2316 C C . VAL A 1 287 ? -3.344 -0.635 -10.195 1.00 88.38 287 VAL A C 1
ATOM 2318 O O . VAL A 1 287 ? -2.718 0.409 -10.351 1.00 88.38 287 VAL A O 1
ATOM 2321 N N . SER A 1 288 ? -4.353 -0.725 -9.325 1.00 86.69 288 SER A N 1
ATOM 2322 C CA . SER A 1 288 ? -4.815 0.401 -8.505 1.00 86.69 288 SER A CA 1
ATOM 2323 C C . SER A 1 288 ? -3.746 0.881 -7.525 1.00 86.69 288 SER A C 1
ATOM 2325 O O . SER A 1 288 ? -3.559 2.085 -7.361 1.00 86.69 288 SER A O 1
ATOM 2327 N N . ARG A 1 289 ? -3.005 -0.036 -6.886 1.00 84.56 289 ARG A N 1
ATOM 2328 C CA . ARG A 1 289 ? -1.877 0.329 -6.016 1.00 84.56 289 ARG A CA 1
ATOM 2329 C C . ARG A 1 289 ? -0.747 0.986 -6.799 1.00 84.56 289 ARG A C 1
ATOM 2331 O O . ARG A 1 289 ? -0.197 1.977 -6.323 1.00 84.56 289 ARG A O 1
ATOM 2338 N N . VAL A 1 290 ? -0.406 0.470 -7.980 1.00 85.94 290 VAL A N 1
ATOM 2339 C CA . VAL A 1 290 ? 0.587 1.082 -8.873 1.00 85.94 290 VAL A CA 1
ATOM 2340 C C . VAL A 1 290 ? 0.123 2.481 -9.265 1.00 85.94 290 VAL A C 1
ATOM 2342 O O . VAL A 1 290 ? 0.864 3.429 -9.040 1.00 85.94 290 VAL A O 1
ATOM 2345 N N . TYR A 1 291 ? -1.115 2.645 -9.736 1.00 87.94 291 TYR A N 1
ATOM 2346 C CA . TYR A 1 291 ? -1.674 3.950 -10.095 1.00 87.94 291 TYR A CA 1
ATOM 2347 C C . TYR A 1 291 ? -1.567 4.972 -8.958 1.00 87.94 291 TYR A C 1
ATOM 2349 O O . TYR A 1 291 ? -1.023 6.056 -9.162 1.00 87.94 291 TYR A O 1
ATOM 2357 N N . THR A 1 292 ? -2.034 4.626 -7.755 1.00 82.12 292 THR A N 1
ATOM 2358 C CA . THR A 1 292 ? -1.951 5.513 -6.585 1.00 82.12 292 THR A CA 1
ATOM 2359 C C . THR A 1 292 ? -0.504 5.910 -6.300 1.00 82.12 292 THR A C 1
ATOM 2361 O O . THR A 1 292 ? -0.210 7.091 -6.138 1.00 82.12 292 THR A O 1
ATOM 2364 N N . ASN A 1 293 ? 0.417 4.942 -6.349 1.00 75.19 293 ASN A N 1
ATOM 2365 C CA . ASN A 1 293 ? 1.848 5.183 -6.172 1.00 75.19 293 ASN A CA 1
ATOM 2366 C C . ASN A 1 293 ? 2.465 6.088 -7.249 1.00 75.19 293 ASN A C 1
ATOM 2368 O O . ASN A 1 293 ? 3.481 6.725 -6.974 1.00 75.19 293 ASN A O 1
ATOM 2372 N N . LEU A 1 294 ? 1.938 6.082 -8.476 1.00 77.62 294 LEU A N 1
ATOM 2373 C CA . LEU A 1 294 ? 2.401 6.955 -9.559 1.00 77.62 294 LEU A CA 1
ATOM 2374 C C . LEU A 1 294 ? 1.815 8.370 -9.433 1.00 77.62 294 LEU A C 1
ATOM 2376 O O . LEU A 1 294 ? 2.516 9.351 -9.665 1.00 77.62 294 LEU A O 1
ATOM 2380 N N . ARG A 1 295 ? 0.548 8.481 -9.014 1.00 73.94 295 ARG A N 1
ATOM 2381 C CA . ARG A 1 295 ? -0.192 9.747 -8.906 1.00 73.94 295 ARG A CA 1
ATOM 2382 C C . ARG A 1 295 ? 0.286 10.652 -7.768 1.00 73.94 295 ARG A C 1
ATOM 2384 O O . ARG A 1 295 ? 0.261 11.866 -7.928 1.00 73.94 295 ARG A O 1
ATOM 2391 N N . GLU A 1 296 ? 0.693 10.093 -6.628 1.00 62.44 296 GLU A N 1
ATOM 2392 C CA . GLU A 1 296 ? 1.109 10.878 -5.449 1.00 62.44 296 GLU A CA 1
ATOM 2393 C C . GLU A 1 296 ? 2.313 11.809 -5.710 1.00 62.44 296 GLU A C 1
ATOM 2395 O O . GLU A 1 296 ? 2.498 12.776 -4.976 1.00 62.44 296 GLU A O 1
ATOM 2400 N N . GLU A 1 297 ? 3.093 11.573 -6.772 1.00 53.12 297 GLU A N 1
ATOM 2401 C CA . GLU A 1 297 ? 4.287 12.365 -7.119 1.00 53.12 297 GLU A CA 1
ATOM 2402 C C . GLU A 1 297 ? 4.115 13.231 -8.384 1.00 53.12 297 GLU A C 1
ATOM 2404 O O . GLU A 1 297 ? 4.843 14.206 -8.558 1.00 53.12 297 GLU A O 1
ATOM 2409 N N . TYR A 1 298 ? 3.114 12.941 -9.224 1.00 50.03 298 TYR A N 1
ATOM 2410 C CA . TYR A 1 298 ? 2.743 13.747 -10.392 1.00 50.03 298 TYR A CA 1
ATOM 2411 C C . TYR A 1 298 ? 1.255 14.098 -10.311 1.00 50.03 298 TYR A C 1
ATOM 2413 O O . TYR A 1 298 ? 0.427 13.448 -10.960 1.00 50.03 298 TYR A O 1
ATOM 2421 N N . PRO A 1 299 ? 0.867 15.103 -9.502 1.00 46.31 299 PRO A N 1
ATOM 2422 C CA . PRO A 1 299 ? -0.476 15.647 -9.592 1.00 46.31 299 PRO A CA 1
ATOM 2423 C C . PRO A 1 299 ? -0.628 16.208 -11.006 1.00 46.31 299 PRO A C 1
ATOM 2425 O O . PRO A 1 299 ? 0.016 17.193 -11.359 1.00 46.31 299 PRO A O 1
ATOM 2428 N N . THR A 1 300 ? -1.433 15.536 -11.830 1.00 42.19 300 THR A N 1
ATOM 2429 C CA . THR A 1 300 ? -1.868 16.043 -13.135 1.00 42.19 300 THR A CA 1
ATOM 2430 C C . THR A 1 300 ? -2.262 17.508 -12.979 1.00 42.19 300 THR A C 1
ATOM 2432 O O . THR A 1 300 ? -3.154 17.802 -12.176 1.00 42.19 300 THR A O 1
ATOM 2435 N N . GLN A 1 301 ? -1.555 18.393 -13.689 1.00 35.81 301 GLN A N 1
ATOM 2436 C CA . GLN A 1 301 ? -1.972 19.781 -13.887 1.00 35.81 301 GLN A CA 1
ATOM 2437 C C . GLN A 1 301 ? -3.288 19.829 -14.660 1.00 35.81 301 GLN A C 1
ATOM 2439 O O . GLN A 1 301 ? -3.466 18.980 -15.566 1.00 35.81 301 GLN A O 1
#

Foldseek 3Di:
DCPVVVVVVVVPPPDPDDDDDDDDDDDDDPDDPDDLCVLLVVLVVLLVLVVVLLVVLCLDPVLVLQLLVVLLVVLVVLLVVLVVVLVVLVVVLVVLVVQLVVLVVVLVVLVVVLVVVVVVDPPDDNVVSVVVSVVVSVVSVVSNVVSVVSNVVSVVVSVVSVVSSVVSVVSSVVSVVVSVDDNDPDPDDPPDVVNSVVVLVVSLVCLVVSLVSLLVSQVVLLVVCVVDPDDDQDPVNVVQLVSLVVLLVSLSNRVSSHDVVSLVSNLVSLVVLLPDPRPPRSNSVSSVVSNVVSCVVDVDD

Sequence (301 aa):
MEFCEVLSLVHTASSVSRMEPQETGVKEEVVDVTSNEFAMFSLYQLMNGWKIYMTELSRFTNSRQHAITSTMERMEALIKQCSCEIGRLQDKMADCELEKENAAEEFVETLQLCRLQVEKEQGVDFLQIYNDTFNKTADVQSKFQAMVETRSWLVHRTRNMELHREVYRALHVVACTAASIPHQREDQQLTTEEQVSNRGSKMLMELDSFGAGLEAVMERSARDHQYSPGSNHTAAEREYLRFARDLEEFWLVYRNWLPHVVMDTATRIFFSLSASVNEGCPIRNAVSRVYTNLREEYPTQ

pLDDT: mean 70.44, std 17.82, range [25.34, 95.06]

Organism: NCBI:txid4795

Radius of gyration: 28.23 Å; chains: 1; bounding box: 70×51×90 Å

Secondary structure (DSSP, 8-state):
--HHHHHHHHHTTS------------------S--HHHHHHHHHHHHHHHHHHHHHHTTSHHHHHHHHHHHHHHHHHHHHHHHHHHHHHHHHHHHHHHHHHHHHHHHHHHHHHHHHHHHHSTTS-HHHHHHHHHHHTHHHHHHHHHHHHHHHHHHHHHHHHHHHHHHHHHHHHHHHHHHHS-----------HHHHHHHHHHHHHHHHHHHHHHHHHHHHHHHHHHT-TTSS--HHHHHHHHHHHHHHHHHHHHGGGS-HHHHHHHHHHHHHHHTS--TT-HHHHHHHHHHHHHHTT----